Protein AF-A0A914ELN9-F1 (afdb_monomer)

Secondary structure (DSSP, 8-state):
---------------SSHHHHHHHHHHHHHHHHHHHHHHH-TT-TTGGGEEEEEEEE-SSEEEEEEEEEEEETTEEEEEEEEEEEEETTEEEEEEEE-TTS---BSSTTS-SB-SS---SSHHHHHHHHHHHHHHHHHHHTGGGS-HHHHHHHHHHHHHHHHHHTTSBPTTT-SBGGGG-----HHHHHH-TTS---GGG-

Solvent-accessible surface area (backbone atoms only — not comparable to full-atom values): 11639 Å² total; per-residue (Å²): 134,86,83,89,84,87,86,85,82,83,77,90,82,92,80,76,65,68,68,55,53,56,49,35,34,49,42,19,48,53,39,53,53,40,49,51,52,59,62,67,35,81,84,44,74,67,39,76,33,46,48,77,45,78,67,32,81,54,74,41,37,36,27,35,38,41,34,37,47,42,82,54,90,95,46,72,46,61,73,36,31,37,37,39,34,30,48,51,47,36,86,73,46,45,46,30,38,55,63,90,59,77,89,51,47,74,41,98,82,57,69,40,76,36,76,88,68,66,38,93,47,68,70,28,44,50,46,20,56,44,47,36,57,48,47,57,57,56,58,74,52,38,94,80,40,59,71,59,55,45,52,52,52,54,53,52,50,53,52,53,54,49,52,44,51,74,34,54,18,66,80,82,57,48,50,15,57,83,54,55,50,63,68,56,62,70,51,62,72,72,42,73,82,73,44,40,27,62,89,68,105

Radius of gyration: 22.8 Å; Cα contacts (8 Å, |Δi|>4): 277; chains: 1; bounding box: 45×36×100 Å

Structure (mmCIF, N/CA/C/O backbone):
data_AF-A0A914ELN9-F1
#
_entry.id   AF-A0A914ELN9-F1
#
loop_
_atom_site.group_PDB
_atom_site.id
_atom_site.type_symbol
_atom_site.label_atom_id
_atom_site.label_alt_id
_atom_site.label_comp_id
_atom_site.label_asym_id
_atom_site.label_entity_id
_atom_site.label_seq_id
_atom_site.pdbx_PDB_ins_code
_atom_site.Cartn_x
_atom_site.Cartn_y
_atom_site.Cartn_z
_atom_site.occupancy
_atom_site.B_iso_or_equiv
_atom_site.auth_seq_id
_atom_site.auth_comp_id
_atom_site.auth_asym_id
_atom_site.auth_atom_id
_atom_site.pdbx_PDB_model_num
ATOM 1 N N . MET A 1 1 ? -13.973 -3.046 79.693 1.00 36.34 1 MET A N 1
ATOM 2 C CA . MET A 1 1 ? -12.817 -3.542 78.922 1.00 36.34 1 MET A CA 1
ATOM 3 C C . MET A 1 1 ? -13.400 -4.428 77.835 1.00 36.34 1 MET A C 1
ATOM 5 O O . MET A 1 1 ? -14.038 -5.403 78.193 1.00 36.34 1 MET A O 1
ATOM 9 N N . GLU A 1 2 ? -13.655 -3.841 76.658 1.00 30.14 2 GLU A N 1
ATOM 10 C CA . GLU A 1 2 ? -12.911 -4.111 75.397 1.00 30.14 2 GLU A CA 1
ATOM 11 C C . GLU A 1 2 ? -13.354 -5.449 74.762 1.00 30.14 2 GLU A C 1
ATOM 13 O O . GLU A 1 2 ? -13.470 -6.435 75.468 1.00 30.14 2 GLU A O 1
ATOM 18 N N . ALA A 1 3 ? -13.648 -5.612 73.471 1.00 34.00 3 ALA A N 1
ATOM 19 C CA . ALA A 1 3 ? -13.639 -4.743 72.300 1.00 34.00 3 ALA A CA 1
ATOM 20 C C . ALA A 1 3 ? -14.549 -5.353 71.202 1.00 34.00 3 ALA A C 1
ATOM 22 O O . ALA A 1 3 ? -15.039 -6.475 71.311 1.00 34.00 3 ALA A O 1
ATOM 23 N N . GLN A 1 4 ? -14.767 -4.560 70.156 1.00 34.16 4 GLN A N 1
ATOM 24 C CA . GLN A 1 4 ? -15.557 -4.798 68.945 1.00 34.16 4 GLN A CA 1
ATOM 25 C C . GLN A 1 4 ? -15.023 -5.937 68.052 1.00 34.16 4 GLN A C 1
ATOM 27 O O . GLN A 1 4 ? -13.842 -6.267 68.088 1.00 34.16 4 GLN A O 1
ATOM 32 N N . GLY A 1 5 ? -15.878 -6.435 67.150 1.00 32.56 5 GLY A N 1
ATOM 33 C CA . GLY A 1 5 ? -15.478 -7.286 66.025 1.00 32.56 5 GLY A CA 1
ATOM 34 C C . GLY A 1 5 ? -16.575 -7.433 64.968 1.00 32.56 5 GLY A C 1
ATOM 35 O O . GLY A 1 5 ? -17.249 -8.455 64.907 1.00 32.56 5 GLY A O 1
ATOM 36 N N . GLN A 1 6 ? -16.769 -6.393 64.149 1.00 36.06 6 GLN A N 1
ATOM 37 C CA . GLN A 1 6 ? -17.514 -6.453 62.886 1.00 36.06 6 GLN A CA 1
ATOM 38 C C . GLN A 1 6 ? -16.791 -7.378 61.892 1.00 36.06 6 GLN A C 1
ATOM 40 O O . GLN A 1 6 ? -15.574 -7.290 61.756 1.00 36.06 6 GLN A O 1
ATOM 45 N N . SER A 1 7 ? -17.533 -8.183 61.126 1.00 37.75 7 SER A N 1
ATOM 46 C CA . SER A 1 7 ? -17.055 -8.718 59.845 1.00 37.75 7 SER A CA 1
ATOM 47 C C . SER A 1 7 ? -17.941 -8.205 58.712 1.00 37.75 7 SER A C 1
ATOM 49 O O . SER A 1 7 ? -19.060 -8.653 58.478 1.00 37.75 7 SER A O 1
ATOM 51 N N . SER A 1 8 ? -17.410 -7.194 58.034 1.00 35.31 8 SER A N 1
ATOM 52 C CA . SER A 1 8 ? -17.731 -6.803 56.669 1.00 35.31 8 SER A CA 1
ATOM 53 C C . SER A 1 8 ? -16.810 -7.564 55.708 1.00 35.31 8 SER A C 1
ATOM 55 O O . SER A 1 8 ? -15.661 -7.845 56.044 1.00 35.31 8 SER A O 1
ATOM 57 N N . SER A 1 9 ? -17.294 -7.897 54.510 1.00 37.66 9 SER A N 1
ATOM 58 C CA . SER A 1 9 ? -16.541 -7.841 53.237 1.00 37.66 9 SER A CA 1
ATOM 59 C C . SER A 1 9 ? -17.406 -8.431 52.115 1.00 37.66 9 SER A C 1
ATOM 61 O O . SER A 1 9 ? -17.714 -9.615 52.085 1.00 37.66 9 SER A O 1
ATOM 63 N N . THR A 1 10 ? -18.042 -7.558 51.326 1.00 36.28 10 THR A N 1
ATOM 64 C CA . THR A 1 10 ? -17.619 -7.183 49.955 1.00 36.28 10 THR A CA 1
ATOM 65 C C . THR A 1 10 ? -17.768 -8.348 48.977 1.00 36.28 10 THR A C 1
ATOM 67 O O . THR A 1 10 ? -17.037 -9.324 49.026 1.00 36.28 10 THR A O 1
ATOM 70 N N . GLY A 1 11 ? -18.737 -8.321 48.070 1.00 33.94 11 GLY A N 1
ATOM 71 C CA . GLY A 1 11 ? -18.862 -7.261 47.074 1.00 33.94 11 GLY A CA 1
ATOM 72 C C . GLY A 1 11 ? -18.271 -7.803 45.778 1.00 33.94 11 GLY A C 1
ATOM 73 O O . GLY A 1 11 ? -17.066 -7.740 45.557 1.00 33.94 11 GLY A O 1
ATOM 74 N N . LYS A 1 12 ? -19.133 -8.402 44.951 1.00 40.69 12 LYS A N 1
ATOM 75 C CA . LYS A 1 12 ? -18.808 -8.777 43.573 1.00 40.69 12 LYS A CA 1
ATOM 76 C C . LYS A 1 12 ? -18.322 -7.508 42.864 1.00 40.69 12 LYS A C 1
ATOM 78 O O . LYS A 1 12 ? -19.072 -6.542 42.797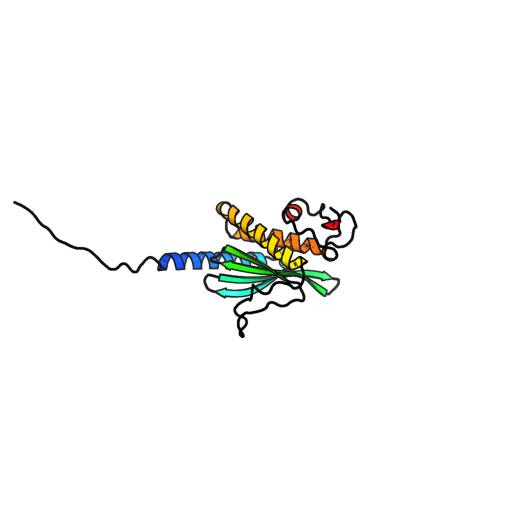 1.00 40.69 12 LYS A O 1
ATOM 83 N N . ASN A 1 13 ? -17.091 -7.510 42.357 1.00 37.47 13 ASN A N 1
ATOM 84 C CA . ASN A 1 13 ? -16.561 -6.465 41.480 1.00 37.47 13 ASN A CA 1
ATOM 85 C C . ASN A 1 13 ? -16.787 -6.873 40.015 1.00 37.47 13 ASN A C 1
ATOM 87 O O . ASN A 1 13 ? -16.055 -7.739 39.535 1.00 37.47 13 ASN A O 1
ATOM 91 N N . PRO A 1 14 ? -17.722 -6.254 39.271 1.00 48.19 14 PRO A N 1
ATOM 92 C CA . PRO A 1 14 ? -17.782 -6.385 37.821 1.00 48.19 14 PRO A CA 1
ATOM 93 C C . PRO A 1 14 ? -17.406 -5.064 37.129 1.00 48.19 14 PRO A C 1
ATOM 95 O O . PRO A 1 14 ? -18.172 -4.572 36.318 1.00 48.19 14 PRO A O 1
ATOM 98 N N . LEU A 1 15 ? -16.270 -4.433 37.442 1.00 48.62 15 LEU A N 1
ATOM 99 C CA . LEU A 1 15 ? -15.913 -3.132 36.844 1.00 48.62 15 LEU A CA 1
ATOM 100 C C . LEU A 1 15 ? -14.391 -2.976 36.668 1.00 48.62 15 LEU A C 1
ATOM 102 O O . LEU A 1 15 ? -13.741 -2.241 37.402 1.00 48.62 15 LEU A O 1
ATOM 106 N N . LYS A 1 16 ? -13.805 -3.681 35.691 1.00 45.66 16 LYS A N 1
ATOM 107 C CA . LYS A 1 16 ? -12.463 -3.353 35.150 1.00 45.66 16 LYS A CA 1
ATOM 108 C C . LYS A 1 16 ? -12.353 -3.397 33.619 1.00 45.66 16 LYS A C 1
ATOM 110 O O . LYS A 1 16 ? -11.351 -2.942 33.084 1.00 45.66 16 LYS A O 1
ATOM 115 N N . ASN A 1 17 ? -13.384 -3.859 32.907 1.00 47.56 17 ASN A N 1
ATOM 116 C CA . ASN A 1 17 ? -13.332 -3.978 31.443 1.00 47.56 17 ASN A CA 1
ATOM 117 C C . ASN A 1 17 ? -13.807 -2.720 30.700 1.00 47.56 17 ASN A C 1
ATOM 119 O O . ASN A 1 17 ? -13.415 -2.513 29.561 1.00 47.56 17 ASN A O 1
ATOM 123 N N . SER A 1 18 ? -14.607 -1.855 31.331 1.00 54.38 18 SER A N 1
ATOM 124 C CA . SER A 1 18 ? -15.183 -0.682 30.653 1.00 54.38 18 SER A CA 1
ATOM 125 C C . SER A 1 18 ? -14.137 0.382 30.296 1.00 54.38 18 SER A C 1
ATOM 127 O O . SER A 1 18 ? -14.218 0.953 29.215 1.00 54.38 18 SER A O 1
ATOM 129 N N . SER A 1 19 ? -13.141 0.626 31.153 1.00 58.72 19 SER A N 1
ATOM 130 C CA . SER A 1 19 ? -12.151 1.692 30.938 1.00 58.72 19 SER A CA 1
ATOM 131 C C . SER A 1 19 ? -11.109 1.358 29.867 1.00 58.72 19 SER A C 1
ATOM 133 O O . SER A 1 19 ? -10.582 2.258 29.218 1.00 58.72 19 SER A O 1
ATOM 135 N N . LEU A 1 20 ? -10.799 0.070 29.681 1.00 60.09 20 LEU A N 1
ATOM 136 C CA . LEU A 1 20 ? -9.863 -0.392 28.652 1.00 60.09 20 LEU A CA 1
ATOM 137 C C . LEU A 1 20 ? -10.482 -0.272 27.256 1.00 60.09 20 LEU A C 1
ATOM 139 O O . LEU A 1 20 ? -9.844 0.282 26.366 1.00 60.09 20 LEU A O 1
ATOM 143 N N . VAL A 1 21 ? -11.744 -0.687 27.105 1.00 59.44 21 VAL A N 1
ATOM 144 C CA . VAL A 1 21 ? -12.492 -0.588 25.840 1.00 59.44 21 VAL A CA 1
ATOM 145 C C . VAL A 1 21 ? -12.604 0.869 25.390 1.00 59.44 21 VAL A C 1
ATOM 147 O O . VAL A 1 21 ? -12.261 1.188 24.257 1.00 59.44 21 VAL A O 1
ATOM 150 N N . THR A 1 22 ? -12.949 1.784 26.302 1.00 64.75 22 THR A N 1
ATOM 151 C CA . THR A 1 22 ? -13.025 3.216 25.972 1.00 64.75 22 THR A CA 1
ATOM 152 C C . THR A 1 22 ? -11.678 3.815 25.568 1.00 64.75 22 THR A C 1
ATOM 154 O O . THR A 1 22 ? -11.639 4.767 24.796 1.00 64.75 22 THR A O 1
ATOM 157 N N . ASN A 1 23 ? -10.562 3.296 26.090 1.00 72.44 23 ASN A N 1
ATOM 158 C CA . ASN A 1 23 ? -9.237 3.813 25.750 1.00 72.44 23 ASN A CA 1
ATOM 159 C C . ASN A 1 23 ? -8.786 3.334 24.360 1.00 72.44 23 ASN A C 1
ATOM 161 O O . ASN A 1 23 ? -8.261 4.124 23.581 1.00 72.44 23 ASN A O 1
ATOM 165 N N . GLU A 1 24 ? -9.038 2.065 24.022 1.00 71.00 24 GLU A N 1
ATOM 166 C CA . GLU A 1 24 ? -8.735 1.517 22.692 1.00 71.00 24 GLU A CA 1
ATOM 167 C C . GLU A 1 24 ? -9.578 2.169 21.589 1.00 71.00 24 GLU A C 1
ATOM 169 O O . GLU A 1 24 ? -9.039 2.532 20.543 1.00 71.00 24 GLU A O 1
ATOM 174 N N . GLU A 1 25 ? -10.872 2.390 21.837 1.00 74.50 25 GLU A N 1
ATOM 175 C CA . GLU A 1 25 ? -11.764 3.099 20.908 1.00 74.50 25 GLU A CA 1
ATOM 176 C C . GLU A 1 25 ? -11.305 4.548 20.670 1.00 74.50 25 GLU A C 1
ATOM 178 O O . GLU A 1 25 ? -11.322 5.038 19.538 1.00 74.50 25 GLU A O 1
ATOM 183 N N . ASN A 1 26 ? -10.830 5.233 21.716 1.00 81.06 26 ASN A N 1
ATOM 184 C CA . ASN A 1 26 ? -10.297 6.590 21.588 1.00 81.06 26 ASN A CA 1
ATOM 185 C C . ASN A 1 26 ? -9.011 6.628 20.749 1.00 81.06 26 ASN A C 1
ATOM 187 O O . ASN A 1 26 ? -8.900 7.462 19.850 1.00 81.06 26 ASN A O 1
ATOM 191 N N . LEU A 1 27 ? -8.071 5.704 20.981 1.00 83.62 27 LEU A N 1
ATOM 192 C CA . LEU A 1 27 ? -6.833 5.604 20.196 1.00 83.62 27 LEU A CA 1
ATOM 193 C C . LEU A 1 27 ? -7.109 5.272 18.727 1.00 83.62 27 LEU A C 1
ATOM 195 O O . LEU A 1 27 ? -6.492 5.847 17.827 1.00 83.62 27 LEU A O 1
ATOM 199 N N . HIS A 1 28 ? -8.053 4.365 18.471 1.00 88.38 28 HIS A N 1
ATOM 200 C CA . HIS A 1 28 ? -8.455 4.024 17.112 1.00 88.38 28 HIS A CA 1
ATOM 201 C C . HIS A 1 28 ? -9.040 5.234 16.381 1.00 88.38 28 HIS A C 1
ATOM 203 O O . HIS A 1 28 ? -8.624 5.554 15.268 1.00 88.38 28 HIS A O 1
ATOM 209 N N . ARG A 1 29 ? -9.930 5.975 17.041 1.00 88.00 29 ARG A N 1
ATOM 210 C CA . ARG A 1 29 ? -10.523 7.186 16.476 1.00 88.00 29 ARG A CA 1
ATOM 211 C C . ARG A 1 29 ? -9.486 8.276 16.193 1.00 88.00 29 ARG A C 1
ATOM 213 O O . ARG A 1 29 ? -9.553 8.930 15.154 1.00 88.00 29 ARG A O 1
ATOM 220 N N . GLU A 1 30 ? -8.519 8.480 17.086 1.00 87.94 30 GLU A N 1
ATOM 221 C CA . GLU A 1 30 ? -7.408 9.413 16.851 1.00 87.94 30 GLU A CA 1
ATOM 222 C C . GLU A 1 30 ? -6.579 9.015 15.624 1.00 87.94 30 GLU A C 1
ATOM 224 O O . GLU A 1 30 ? -6.194 9.874 14.824 1.00 87.94 30 GLU A O 1
ATOM 229 N N . PHE A 1 31 ? -6.343 7.715 15.443 1.00 89.56 31 PHE A N 1
ATOM 230 C CA . PHE A 1 31 ? -5.650 7.184 14.276 1.00 89.56 31 PHE A CA 1
ATOM 231 C C . PHE A 1 31 ? -6.420 7.463 12.977 1.00 89.56 31 PHE A C 1
ATOM 233 O O . PHE A 1 31 ? -5.835 7.947 12.005 1.00 89.56 31 PHE A O 1
ATOM 240 N N . GLU A 1 32 ? -7.732 7.217 12.953 1.00 90.19 32 GLU A N 1
ATOM 241 C CA . GLU A 1 32 ? -8.578 7.491 11.786 1.00 90.19 32 GLU A CA 1
ATOM 242 C C . GLU A 1 32 ? -8.602 8.978 11.419 1.00 90.19 32 GLU A C 1
ATOM 244 O O . GLU A 1 32 ? -8.461 9.333 10.246 1.00 90.19 32 GLU A O 1
ATOM 249 N N . LEU A 1 33 ? -8.715 9.863 12.415 1.00 89.50 33 LEU A N 1
ATOM 250 C CA . LEU A 1 33 ? -8.653 11.310 12.200 1.00 89.50 33 LEU A CA 1
ATOM 251 C C . LEU A 1 33 ? -7.294 11.733 11.630 1.00 89.50 33 LEU A C 1
ATOM 253 O O . LEU A 1 33 ? -7.235 12.529 10.690 1.00 89.50 33 LEU A O 1
ATOM 257 N N . ALA A 1 34 ? -6.199 11.168 12.144 1.00 89.06 34 ALA A N 1
ATOM 258 C CA . ALA A 1 34 ? -4.861 11.435 11.628 1.00 89.06 34 ALA A CA 1
ATOM 259 C C . ALA A 1 34 ? -4.692 10.953 10.176 1.0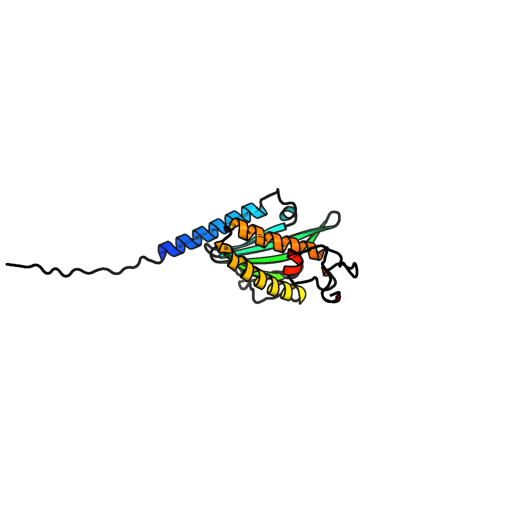0 89.06 34 ALA A C 1
ATOM 261 O O . ALA A 1 34 ? -4.100 11.670 9.365 1.00 89.06 34 ALA A O 1
ATOM 262 N N . LEU A 1 35 ? -5.237 9.784 9.816 1.00 89.38 35 LEU A N 1
ATOM 263 C CA . LEU A 1 35 ? -5.258 9.306 8.429 1.00 89.38 35 LEU A CA 1
ATOM 264 C C . LEU A 1 35 ? -6.011 10.270 7.514 1.00 89.38 35 LEU A C 1
ATOM 266 O O . LEU A 1 35 ? -5.482 10.673 6.477 1.00 89.38 35 LEU A O 1
ATOM 270 N N . GLN A 1 36 ? -7.231 10.651 7.896 1.00 88.81 36 GLN A N 1
ATOM 271 C CA . GLN A 1 36 ? -8.059 11.559 7.105 1.00 88.81 36 GLN A CA 1
ATOM 272 C C . GLN A 1 36 ? -7.370 12.910 6.902 1.00 88.81 36 GLN A C 1
ATOM 274 O O . GLN A 1 36 ? -7.402 13.454 5.800 1.00 88.81 36 GLN A O 1
ATOM 279 N N . GLU A 1 37 ? -6.679 13.430 7.918 1.00 88.44 37 GLU A N 1
ATOM 280 C CA . GLU A 1 37 ? -5.899 14.660 7.789 1.00 88.44 37 GLU A CA 1
ATOM 281 C C . GLU A 1 37 ? -4.724 14.497 6.809 1.00 88.44 37 GLU A C 1
ATOM 283 O O . GLU A 1 37 ? -4.489 15.363 5.961 1.00 88.44 37 GLU A O 1
ATOM 288 N N . ILE A 1 38 ? -3.991 13.381 6.887 1.00 86.31 38 ILE A N 1
ATOM 289 C CA . ILE A 1 38 ? -2.839 13.104 6.017 1.00 86.31 38 ILE A CA 1
ATOM 290 C C . ILE A 1 38 ? -3.274 12.981 4.552 1.00 86.31 38 ILE A C 1
ATOM 292 O O . ILE A 1 38 ? -2.659 13.610 3.686 1.00 86.31 38 ILE A O 1
ATOM 296 N N . PHE A 1 39 ? -4.334 12.219 4.271 1.00 85.69 39 PHE A N 1
ATOM 297 C CA . PHE A 1 39 ? -4.837 12.016 2.908 1.00 85.69 39 PHE A CA 1
ATOM 298 C C . PHE A 1 39 ? -5.676 13.191 2.389 1.00 85.69 39 PHE A C 1
ATOM 300 O O . PHE A 1 39 ? -5.692 13.438 1.184 1.00 85.69 39 PHE A O 1
ATOM 307 N N . GLY A 1 40 ? -6.315 13.960 3.273 1.00 82.94 40 GLY A N 1
ATOM 308 C CA . GLY A 1 40 ? -7.029 15.193 2.931 1.00 82.94 40 GLY A CA 1
ATOM 309 C C . GLY A 1 40 ? -6.106 16.391 2.678 1.00 82.94 40 GLY A C 1
ATOM 310 O O . GLY A 1 40 ? -6.521 17.395 2.094 1.00 82.94 40 GLY A O 1
ATOM 311 N N . SER A 1 41 ? -4.835 16.309 3.082 1.00 79.06 41 SER A N 1
ATOM 312 C CA . SER A 1 41 ? -3.874 17.397 2.918 1.00 79.06 41 SER A CA 1
ATOM 313 C C . SER A 1 41 ? -3.463 17.598 1.456 1.00 79.06 41 SER A C 1
ATOM 315 O O . SER A 1 41 ? -2.692 16.837 0.870 1.00 79.06 41 SER A O 1
ATOM 317 N N . THR A 1 42 ? -3.879 18.723 0.875 1.00 69.88 42 THR A N 1
ATOM 318 C CA . THR A 1 42 ? -3.495 19.141 -0.488 1.00 69.88 42 THR A CA 1
ATOM 319 C C . THR A 1 42 ? -2.052 19.642 -0.598 1.00 69.88 42 THR A C 1
ATOM 321 O O . THR A 1 42 ? -1.571 19.893 -1.714 1.00 69.88 42 THR A O 1
ATOM 324 N N . ARG A 1 43 ? -1.356 19.794 0.540 1.00 73.62 43 ARG A N 1
ATOM 325 C CA . ARG A 1 43 ? 0.023 20.300 0.622 1.00 73.62 43 ARG A CA 1
ATOM 326 C C . ARG A 1 43 ? 1.046 19.289 0.113 1.00 73.62 43 ARG A C 1
ATOM 328 O O . ARG A 1 43 ? 2.086 19.696 -0.393 1.00 73.62 43 ARG A O 1
ATOM 335 N N . ASN A 1 44 ? 0.758 17.990 0.217 1.00 71.06 44 ASN A N 1
ATOM 336 C CA . ASN A 1 44 ? 1.660 16.951 -0.263 1.00 71.06 44 ASN A CA 1
ATOM 337 C C . ASN A 1 44 ? 1.286 16.547 -1.708 1.00 71.06 44 ASN A C 1
ATOM 339 O O . ASN A 1 44 ? 0.239 15.932 -1.924 1.00 71.06 44 ASN A O 1
ATOM 343 N N . PRO A 1 45 ? 2.123 16.853 -2.721 1.00 70.19 45 PRO A N 1
ATOM 344 C CA . PRO A 1 45 ? 1.819 16.536 -4.117 1.00 70.19 45 PRO A CA 1
ATOM 345 C C . PRO A 1 45 ? 1.721 15.028 -4.383 1.00 70.19 45 PRO A C 1
ATOM 347 O O . PRO A 1 45 ? 1.061 14.627 -5.340 1.00 70.19 45 PRO A O 1
ATOM 350 N N . TYR A 1 46 ? 2.333 14.191 -3.538 1.00 69.06 46 TYR A N 1
ATOM 351 C CA . TYR A 1 46 ? 2.210 12.738 -3.629 1.00 69.06 46 TYR A CA 1
ATOM 352 C C . TYR A 1 46 ? 0.833 12.246 -3.171 1.00 69.06 46 TYR A C 1
ATOM 354 O O . TYR A 1 46 ? 0.300 11.319 -3.776 1.00 69.06 46 TYR A O 1
ATOM 362 N N . MET A 1 47 ? 0.209 12.910 -2.189 1.00 77.25 47 MET A N 1
ATOM 363 C CA . MET A 1 47 ? -1.154 12.573 -1.748 1.00 77.25 47 MET A CA 1
ATOM 364 C C . MET A 1 47 ? -2.194 12.883 -2.824 1.00 77.25 47 MET A C 1
ATOM 366 O O . MET A 1 47 ? -3.166 12.156 -2.964 1.00 77.25 47 MET A O 1
ATOM 370 N N . ARG A 1 48 ? -1.942 13.875 -3.691 1.00 75.31 48 ARG A N 1
ATOM 371 C CA . ARG A 1 48 ? -2.807 14.153 -4.859 1.00 75.31 48 ARG A CA 1
ATOM 372 C C . ARG A 1 48 ? -2.846 13.012 -5.876 1.00 75.31 48 ARG A C 1
ATOM 374 O O . ARG A 1 48 ? -3.727 12.976 -6.727 1.00 75.31 48 ARG A O 1
ATOM 381 N N . ARG A 1 49 ? -1.855 12.122 -5.833 1.00 82.31 49 ARG A N 1
ATOM 382 C CA . ARG A 1 49 ? -1.754 10.932 -6.685 1.00 82.31 49 ARG A CA 1
ATOM 383 C C . ARG A 1 49 ? -2.160 9.665 -5.938 1.00 82.31 49 ARG A C 1
ATOM 385 O O . ARG A 1 49 ? -1.911 8.570 -6.423 1.00 82.31 49 ARG A O 1
ATOM 392 N N . CYS A 1 50 ? -2.752 9.805 -4.762 1.00 86.88 50 CYS A N 1
ATOM 393 C CA . CYS A 1 50 ? -3.195 8.709 -3.931 1.00 86.88 50 CYS A CA 1
ATOM 394 C C . CYS A 1 50 ? -4.723 8.697 -3.919 1.00 86.88 50 CYS A C 1
ATOM 396 O O . CYS A 1 50 ? -5.346 9.710 -3.614 1.00 86.88 50 CYS A O 1
ATOM 398 N N . GLN A 1 51 ? -5.331 7.562 -4.246 1.00 89.88 51 GLN A N 1
ATOM 399 C CA . GLN A 1 51 ? -6.725 7.311 -3.901 1.00 89.88 51 GLN A CA 1
ATOM 400 C C . GLN A 1 51 ? -6.736 6.550 -2.584 1.00 89.88 51 GLN A C 1
ATOM 402 O O . GLN A 1 51 ? -6.026 5.555 -2.436 1.00 89.88 51 GLN A O 1
ATOM 407 N N . PHE A 1 52 ? -7.520 7.050 -1.641 1.00 91.38 52 PHE A N 1
ATOM 408 C CA . PHE A 1 52 ? -7.693 6.483 -0.316 1.00 91.38 52 PHE A CA 1
ATOM 409 C C . PHE A 1 52 ? -9.171 6.162 -0.124 1.00 91.38 52 PHE A C 1
ATOM 411 O O . PHE A 1 52 ? -10.026 6.999 -0.426 1.00 91.38 52 PHE A O 1
ATOM 418 N N . ARG A 1 53 ? -9.471 4.967 0.381 1.00 91.69 53 ARG A N 1
ATOM 419 C CA . ARG A 1 53 ? -10.812 4.623 0.856 1.00 91.69 53 ARG A CA 1
ATOM 420 C C . ARG A 1 53 ? -10.728 3.663 2.025 1.00 91.69 53 ARG A C 1
ATOM 422 O O . ARG A 1 53 ? -9.892 2.765 2.028 1.00 91.69 53 ARG A O 1
ATOM 429 N N . PHE A 1 54 ? -11.644 3.806 2.968 1.00 92.56 54 PHE A N 1
ATOM 430 C CA . PHE A 1 54 ? -11.908 2.734 3.912 1.00 92.56 54 PHE A CA 1
ATOM 431 C C . PHE A 1 54 ? -12.645 1.599 3.201 1.00 92.56 54 PHE A C 1
ATOM 433 O O . PHE A 1 54 ? -13.555 1.840 2.408 1.00 92.56 54 PHE A O 1
ATOM 440 N N . VAL A 1 55 ? -12.206 0.378 3.472 1.00 91.75 55 VAL A N 1
ATOM 441 C CA . VAL A 1 55 ? -12.833 -0.868 3.024 1.00 91.75 55 VAL A CA 1
ATOM 442 C C . VAL A 1 55 ? -13.657 -1.448 4.170 1.00 91.75 55 VAL A C 1
ATOM 444 O O . VAL A 1 55 ? -14.798 -1.833 3.958 1.00 91.75 55 VAL A O 1
ATOM 447 N N . GLU A 1 56 ? -13.120 -1.398 5.391 1.00 90.31 56 GLU A N 1
ATOM 448 C CA . GLU A 1 56 ? -13.795 -1.849 6.609 1.00 90.31 56 GLU A CA 1
ATOM 449 C C . GLU A 1 56 ? -13.581 -0.847 7.729 1.00 90.31 56 GLU A C 1
ATOM 451 O O . GLU A 1 56 ? -12.499 -0.269 7.848 1.00 90.31 56 GLU A O 1
ATOM 456 N N . GLN A 1 57 ? -14.600 -0.666 8.563 1.00 90.00 57 GLN A N 1
ATOM 457 C CA . GLN A 1 57 ? -14.544 0.175 9.752 1.00 90.00 57 GLN A CA 1
ATOM 458 C C . GLN A 1 57 ? -15.367 -0.468 10.865 1.00 90.00 57 GLN A C 1
ATOM 460 O O . GLN A 1 57 ? -16.522 -0.848 10.677 1.00 90.00 57 GLN A O 1
ATOM 465 N N . SER A 1 58 ? -14.764 -0.556 12.039 1.00 87.38 58 SER A N 1
ATOM 466 C CA . SER A 1 58 ? -15.381 -0.948 13.298 1.00 87.38 58 SER A CA 1
ATOM 467 C C . SER A 1 58 ? -14.790 -0.075 14.414 1.00 87.38 58 SER A C 1
ATOM 469 O O . SER A 1 58 ? -13.777 0.579 14.186 1.00 87.38 58 SER A O 1
ATOM 471 N N . PRO A 1 59 ? -15.360 -0.056 15.631 1.00 87.06 59 PRO A N 1
ATOM 472 C CA . PRO A 1 59 ? -14.901 0.842 16.699 1.00 87.06 59 PRO A CA 1
ATOM 473 C C . PRO A 1 59 ? -13.420 0.704 17.085 1.00 87.06 59 PRO A C 1
ATOM 475 O O . PRO A 1 59 ? -12.846 1.622 17.666 1.00 87.06 59 PRO A O 1
ATOM 478 N N . SER A 1 60 ? -12.805 -0.439 16.779 1.00 86.62 60 SER A N 1
ATOM 479 C CA . SER A 1 60 ? -11.430 -0.766 17.159 1.00 86.62 60 SER A CA 1
ATOM 480 C C . SER A 1 60 ? -10.563 -1.278 16.008 1.00 86.62 60 SER A C 1
ATOM 482 O O . SER A 1 60 ? -9.356 -1.438 16.181 1.00 86.62 60 SER A O 1
ATOM 484 N N . ASN A 1 61 ? -11.135 -1.535 14.831 1.00 90.38 61 ASN A N 1
ATOM 485 C CA . ASN A 1 61 ? -10.399 -2.051 13.679 1.00 90.38 61 ASN A CA 1
ATOM 486 C C . ASN A 1 61 ? -10.880 -1.381 12.403 1.00 90.38 61 ASN A C 1
ATOM 488 O O . ASN A 1 61 ? -12.086 -1.243 12.196 1.00 90.38 61 ASN A O 1
ATOM 492 N N . CYS A 1 62 ? -9.954 -1.069 11.508 1.00 92.50 62 CYS A N 1
ATOM 493 C CA . CYS A 1 62 ? -10.308 -0.617 10.175 1.00 92.50 62 CYS A CA 1
ATOM 494 C C . CYS A 1 62 ? -9.342 -1.174 9.134 1.00 92.50 62 CYS A C 1
ATOM 496 O O . CYS A 1 62 ? -8.168 -1.430 9.408 1.00 92.50 62 CYS A O 1
ATOM 498 N N . ALA A 1 63 ? -9.855 -1.355 7.925 1.00 94.06 63 ALA A N 1
ATOM 499 C CA . ALA A 1 63 ? -9.068 -1.671 6.752 1.00 94.06 63 ALA A CA 1
ATOM 500 C C . ALA A 1 63 ? -9.207 -0.520 5.765 1.00 94.06 63 ALA A C 1
ATOM 502 O O . ALA A 1 63 ? -10.321 -0.075 5.474 1.00 94.06 63 ALA A O 1
ATOM 503 N N . PHE A 1 64 ? -8.098 -0.030 5.222 1.00 93.94 64 PHE A N 1
ATOM 504 C CA . PHE A 1 64 ? -8.148 1.011 4.202 1.00 93.94 64 PHE A CA 1
ATOM 505 C C . PHE A 1 64 ? -7.240 0.695 3.028 1.00 93.94 64 PHE A C 1
ATOM 507 O O . PHE A 1 64 ? -6.110 0.227 3.169 1.00 93.94 64 PHE A O 1
ATOM 514 N N . GLU A 1 65 ? -7.759 0.972 1.842 1.00 94.69 65 GLU A N 1
ATOM 515 C CA . GLU A 1 65 ? -7.065 0.799 0.584 1.00 94.69 65 GLU A CA 1
ATOM 516 C C . GLU A 1 65 ? -6.345 2.089 0.205 1.00 94.69 65 GLU A C 1
ATOM 518 O O . GLU A 1 65 ? -6.898 3.192 0.278 1.00 94.69 65 GLU A O 1
ATOM 523 N N . ILE A 1 66 ? -5.123 1.913 -0.288 1.00 93.88 66 ILE A N 1
ATOM 524 C CA . ILE A 1 66 ? -4.380 2.929 -1.011 1.00 93.88 66 ILE A CA 1
ATOM 525 C C . ILE A 1 66 ? -4.134 2.459 -2.444 1.00 93.88 66 ILE A C 1
ATOM 527 O O . ILE A 1 66 ? -3.530 1.407 -2.677 1.00 93.88 66 ILE A O 1
ATOM 531 N N . LYS A 1 67 ? -4.508 3.298 -3.415 1.00 92.94 67 LYS A N 1
ATOM 532 C CA . LYS A 1 67 ? -4.052 3.193 -4.806 1.00 92.94 67 LYS A CA 1
ATOM 533 C C . LYS A 1 67 ? -3.158 4.374 -5.151 1.00 92.94 67 LYS A C 1
ATOM 535 O O . LYS A 1 67 ? -3.589 5.525 -5.140 1.00 92.94 67 LYS A O 1
ATOM 540 N N . PHE A 1 68 ? -1.920 4.087 -5.528 1.00 89.50 68 PHE A N 1
ATOM 541 C CA . PHE A 1 68 ? -1.009 5.079 -6.079 1.00 89.50 68 PHE A CA 1
ATOM 542 C C . PHE A 1 68 ? -1.205 5.182 -7.587 1.00 89.50 68 PHE A C 1
ATOM 544 O O . PHE A 1 68 ? -0.979 4.228 -8.333 1.00 89.50 68 PHE A O 1
ATOM 551 N N . MET A 1 69 ? -1.623 6.359 -8.030 1.00 87.94 69 MET A N 1
ATOM 552 C CA . MET A 1 69 ? -1.941 6.678 -9.412 1.00 87.94 69 MET A CA 1
ATOM 553 C C . MET A 1 69 ? -0.740 7.320 -10.100 1.00 87.94 69 MET A C 1
ATOM 555 O O . MET A 1 69 ? -0.092 8.224 -9.569 1.00 87.94 69 MET A O 1
ATOM 559 N N . HIS A 1 70 ? -0.455 6.883 -11.320 1.00 83.06 70 HIS A N 1
ATOM 560 C CA . HIS A 1 70 ? 0.572 7.468 -12.164 1.00 83.06 70 HIS A CA 1
ATOM 561 C C . HIS A 1 70 ? -0.069 8.136 -13.389 1.00 83.06 70 HIS A C 1
ATOM 563 O O . HIS A 1 70 ? -0.884 7.506 -14.071 1.00 83.06 70 HIS A O 1
ATOM 569 N N . PRO A 1 71 ? 0.263 9.406 -13.680 1.00 80.12 71 PRO A N 1
ATOM 570 C CA . PRO A 1 71 ? -0.274 10.102 -14.842 1.00 80.12 71 PRO A CA 1
ATOM 571 C C . PRO A 1 71 ? 0.390 9.613 -16.136 1.00 80.12 71 PRO A C 1
ATOM 573 O O . PRO A 1 71 ? 1.613 9.531 -16.216 1.00 80.12 71 PRO A O 1
ATOM 576 N N . VAL A 1 72 ? -0.408 9.342 -17.169 1.00 79.62 72 VAL A N 1
ATOM 577 C CA . VAL A 1 72 ? 0.058 9.036 -18.533 1.00 79.62 72 VAL A CA 1
ATOM 578 C C . VAL A 1 72 ? -0.735 9.880 -19.514 1.00 79.62 72 VAL A C 1
ATOM 580 O O . VAL A 1 72 ? -1.884 9.579 -19.844 1.00 79.62 72 VAL A O 1
ATOM 583 N N . GLY A 1 73 ? -0.122 10.973 -19.969 1.00 81.12 73 GLY A N 1
ATOM 584 C CA . GLY A 1 73 ? -0.791 11.954 -20.819 1.00 81.12 73 GLY A CA 1
ATOM 585 C C . GLY A 1 73 ? -2.024 12.538 -20.124 1.00 81.12 73 GLY A C 1
ATOM 586 O O . GLY A 1 73 ? -1.901 13.183 -19.086 1.00 81.12 73 GLY A O 1
ATOM 587 N N . ARG A 1 74 ? -3.211 12.302 -20.701 1.00 80.12 74 ARG A N 1
ATOM 588 C CA . ARG A 1 74 ? -4.512 12.726 -20.144 1.00 80.12 74 ARG A CA 1
ATOM 589 C C . ARG A 1 74 ? -5.184 11.674 -19.252 1.00 80.12 74 ARG A C 1
ATOM 591 O O . ARG A 1 74 ? -6.247 11.951 -18.710 1.00 80.12 74 ARG A O 1
ATOM 598 N N . SER A 1 75 ? -4.598 10.485 -19.120 1.00 81.12 75 SER A N 1
ATOM 599 C CA . SER A 1 75 ? -5.142 9.379 -18.326 1.00 81.12 75 SER A CA 1
ATOM 600 C C . SER A 1 75 ? -4.321 9.142 -17.055 1.00 81.12 75 SER A C 1
ATOM 602 O O . SER A 1 75 ? -3.221 9.675 -16.887 1.00 81.12 75 SER A O 1
ATOM 604 N N . GLN A 1 76 ? -4.857 8.330 -16.150 1.00 82.19 76 GLN A N 1
ATOM 605 C CA . GLN A 1 76 ? -4.163 7.840 -14.965 1.00 82.19 76 GLN A CA 1
ATOM 606 C C . GLN A 1 76 ? -4.284 6.320 -14.906 1.00 82.19 76 GLN A C 1
ATOM 608 O O . GLN A 1 76 ? -5.345 5.769 -15.189 1.00 82.19 76 GLN A O 1
ATOM 613 N N . PHE A 1 77 ? -3.213 5.641 -14.503 1.00 85.56 77 PHE A N 1
ATOM 614 C CA . PHE A 1 77 ? -3.248 4.210 -14.205 1.00 85.56 77 PHE A CA 1
ATOM 615 C C . PHE A 1 77 ? -2.798 3.959 -12.767 1.00 85.56 77 PHE A C 1
ATOM 617 O O . PHE A 1 77 ? -1.994 4.712 -12.219 1.00 85.56 77 PHE A O 1
ATOM 624 N N . CYS A 1 78 ? -3.312 2.900 -12.146 1.00 88.75 78 CYS A N 1
ATOM 625 C CA . CYS A 1 78 ? -2.871 2.491 -10.817 1.00 88.75 78 CYS A CA 1
ATOM 626 C C . CYS A 1 78 ? -1.515 1.780 -10.934 1.00 88.75 78 CYS A C 1
ATOM 628 O O . CYS A 1 78 ? -1.410 0.728 -11.560 1.00 88.75 78 CYS A O 1
ATOM 630 N N . ALA A 1 79 ? -0.469 2.382 -10.371 1.00 85.00 79 ALA A N 1
ATOM 631 C CA . ALA A 1 79 ? 0.883 1.832 -10.375 1.00 85.00 79 ALA A CA 1
ATOM 632 C C . ALA A 1 79 ? 1.094 0.818 -9.249 1.00 85.00 79 ALA A C 1
ATOM 634 O O . ALA A 1 79 ? 1.811 -0.162 -9.427 1.00 85.00 79 ALA A O 1
ATOM 635 N N . LEU A 1 80 ? 0.479 1.064 -8.093 1.00 89.00 80 LEU A N 1
ATOM 636 C CA . LEU A 1 80 ? 0.609 0.222 -6.916 1.00 89.00 80 LEU A CA 1
ATOM 637 C C . LEU A 1 80 ? -0.674 0.295 -6.098 1.00 89.00 80 LEU A C 1
ATOM 639 O O . LEU A 1 80 ? -1.233 1.377 -5.910 1.00 89.00 80 LEU A O 1
ATOM 643 N N . LYS A 1 81 ? -1.117 -0.858 -5.611 1.00 92.69 81 LYS A N 1
ATOM 644 C CA . LYS A 1 81 ? -2.317 -1.002 -4.800 1.00 92.69 81 LYS A CA 1
ATOM 645 C C . LYS A 1 81 ? -1.996 -1.827 -3.566 1.00 92.69 81 LYS A C 1
ATOM 647 O O . LYS A 1 81 ? -1.310 -2.844 -3.667 1.00 92.69 81 LYS A O 1
ATOM 652 N N . MET A 1 82 ? -2.483 -1.369 -2.424 1.00 94.94 82 MET A N 1
ATOM 653 C CA . MET A 1 82 ? -2.324 -2.063 -1.155 1.00 94.94 82 MET A CA 1
ATOM 654 C C . MET A 1 82 ? -3.496 -1.786 -0.228 1.00 94.94 82 MET A C 1
ATOM 656 O O . MET A 1 82 ? -4.198 -0.787 -0.396 1.00 94.94 82 MET A O 1
ATOM 660 N N . ILE A 1 83 ? -3.659 -2.649 0.762 1.00 95.81 83 ILE A N 1
ATOM 661 C CA . ILE A 1 83 ? -4.571 -2.445 1.877 1.00 95.81 83 ILE A CA 1
ATOM 662 C C . ILE A 1 83 ? -3.790 -2.528 3.184 1.00 95.81 83 ILE A C 1
ATOM 664 O O . ILE A 1 83 ? -2.892 -3.359 3.318 1.00 95.81 83 ILE A O 1
ATOM 668 N N . PHE A 1 84 ? -4.110 -1.646 4.122 1.00 95.25 84 PHE A N 1
ATOM 669 C CA . PHE A 1 84 ? -3.616 -1.707 5.491 1.00 95.25 84 PHE A CA 1
ATOM 670 C C . PHE A 1 84 ? -4.719 -2.206 6.401 1.00 95.25 84 PHE A C 1
ATOM 672 O O . PHE A 1 84 ? -5.858 -1.759 6.272 1.00 95.25 84 PHE A O 1
ATOM 679 N N . LEU A 1 85 ? -4.351 -3.067 7.342 1.00 94.12 85 LEU A N 1
ATOM 680 C CA . LEU A 1 85 ? -5.179 -3.414 8.485 1.00 94.12 85 LEU A CA 1
ATOM 681 C C . LEU A 1 85 ? -4.679 -2.680 9.708 1.00 94.12 85 LEU A C 1
ATOM 683 O O . LEU A 1 85 ? -3.477 -2.663 9.997 1.00 94.12 85 LEU A O 1
ATOM 687 N N . ILE A 1 86 ? -5.629 -2.097 10.416 1.00 92.62 86 ILE A N 1
ATOM 688 C CA . ILE A 1 86 ? -5.416 -1.324 11.619 1.00 92.62 86 ILE A CA 1
ATOM 689 C C . ILE A 1 86 ? -6.181 -1.992 12.741 1.00 92.62 86 ILE A C 1
ATOM 691 O O . ILE A 1 86 ? -7.375 -2.256 12.610 1.00 92.62 86 ILE A O 1
ATOM 695 N N . LYS A 1 87 ? -5.493 -2.194 13.858 1.00 90.31 87 LYS A N 1
ATOM 696 C CA . LYS A 1 87 ? -6.046 -2.768 15.076 1.00 90.31 87 LYS A CA 1
ATOM 697 C C . LYS A 1 87 ? -5.698 -1.870 16.249 1.00 90.31 87 LYS A C 1
ATOM 699 O O . LYS A 1 87 ? -4.532 -1.543 16.457 1.00 90.31 87 LYS A O 1
ATOM 704 N N . ASN A 1 88 ? -6.714 -1.427 16.980 1.00 87.81 88 ASN A N 1
ATOM 705 C CA . ASN A 1 88 ? -6.611 -0.561 18.156 1.00 87.81 88 ASN A CA 1
ATOM 706 C C . ASN A 1 88 ? -5.741 0.691 17.917 1.00 87.81 88 ASN A C 1
ATOM 708 O O . ASN A 1 88 ? -4.945 1.089 18.762 1.00 87.81 88 ASN A O 1
ATOM 712 N N . GLY A 1 89 ? -5.858 1.290 16.727 1.00 85.19 89 GLY A N 1
ATOM 713 C CA . GLY A 1 89 ? -5.107 2.497 16.357 1.00 85.19 89 GLY A CA 1
ATOM 714 C C . GLY A 1 89 ? -3.626 2.263 16.029 1.00 85.19 89 GLY A C 1
ATOM 715 O O . GLY A 1 89 ? -2.844 3.210 16.026 1.00 85.19 89 GLY A O 1
ATOM 716 N N . SER A 1 90 ? -3.225 1.025 15.737 1.00 87.00 90 SER A N 1
ATOM 717 C CA . SER A 1 90 ? -1.895 0.689 15.224 1.00 87.00 90 SER A CA 1
ATOM 718 C C . SER A 1 90 ? -1.995 -0.046 13.894 1.00 87.00 90 SER A C 1
ATOM 720 O O . SER A 1 90 ? -2.937 -0.802 13.665 1.00 87.00 90 SER A O 1
ATOM 722 N N . PHE A 1 91 ? -0.992 0.135 13.032 1.00 91.31 91 PHE A N 1
ATOM 723 C CA . PHE A 1 91 ? -0.790 -0.760 11.895 1.00 91.31 91 PHE A CA 1
ATOM 724 C C . PHE A 1 91 ? -0.604 -2.190 12.402 1.00 91.31 91 PHE A C 1
ATOM 726 O O . PHE A 1 91 ? 0.146 -2.406 13.351 1.00 91.31 91 PHE A O 1
ATOM 733 N N . ASP A 1 92 ? -1.283 -3.137 11.771 1.00 92.00 92 ASP A N 1
ATOM 734 C CA . ASP A 1 92 ? -1.195 -4.564 12.084 1.00 92.00 92 ASP A CA 1
ATOM 735 C C . ASP A 1 92 ? -0.609 -5.324 10.890 1.00 92.00 92 ASP A C 1
ATOM 737 O O . ASP A 1 92 ? 0.364 -6.065 11.019 1.00 92.00 92 ASP A O 1
ATOM 741 N N . TYR A 1 93 ? -1.138 -5.051 9.695 1.00 94.50 93 TYR A N 1
ATOM 742 C CA . TYR A 1 93 ? -0.758 -5.754 8.475 1.00 94.50 93 TYR A CA 1
ATOM 743 C C . TYR A 1 93 ? -0.856 -4.857 7.237 1.00 94.50 93 TYR A C 1
ATOM 745 O O . TYR A 1 93 ? -1.622 -3.891 7.201 1.00 94.50 93 TYR A O 1
ATOM 753 N N . VAL A 1 94 ? -0.098 -5.192 6.193 1.00 95.38 94 VAL A N 1
ATOM 754 C CA . VAL A 1 94 ? -0.246 -4.625 4.846 1.00 95.38 94 VAL A CA 1
ATOM 755 C C . VAL A 1 94 ? -0.261 -5.728 3.799 1.00 95.38 94 VAL A C 1
ATOM 757 O O . VAL A 1 94 ? 0.612 -6.592 3.801 1.00 95.38 94 VAL A O 1
ATOM 760 N N . GLN A 1 95 ? -1.200 -5.669 2.858 1.00 95.81 95 GLN A N 1
ATOM 761 C CA . GLN A 1 95 ? -1.255 -6.584 1.719 1.00 95.81 95 GLN A CA 1
ATOM 762 C C . GLN A 1 95 ? -1.135 -5.831 0.403 1.00 95.81 95 GLN A C 1
ATOM 764 O O . GLN A 1 95 ? -1.763 -4.792 0.204 1.00 95.81 95 GLN A O 1
ATOM 769 N N . PHE A 1 96 ? -0.361 -6.388 -0.522 1.00 94.25 96 PHE A N 1
ATOM 770 C CA . PHE A 1 96 ? -0.227 -5.900 -1.886 1.00 94.25 96 PHE A CA 1
ATOM 771 C C . PHE A 1 96 ? -0.847 -6.896 -2.855 1.00 94.25 96 PHE A C 1
ATOM 773 O O . PHE A 1 96 ? -0.545 -8.089 -2.811 1.00 94.25 96 PHE A O 1
ATOM 780 N N . ILE A 1 97 ? -1.621 -6.377 -3.805 1.00 94.44 97 ILE A N 1
ATOM 781 C CA . ILE A 1 97 ? -2.094 -7.138 -4.963 1.00 94.44 97 ILE A CA 1
ATOM 782 C C . ILE A 1 97 ? -1.847 -6.352 -6.242 1.00 94.44 97 ILE A C 1
ATOM 784 O O . ILE A 1 97 ? -1.616 -5.136 -6.209 1.00 94.44 97 ILE A O 1
ATOM 788 N N . ALA A 1 98 ? -1.891 -7.034 -7.385 1.00 91.25 98 ALA A N 1
ATOM 789 C CA . ALA A 1 98 ? -1.698 -6.344 -8.645 1.00 91.25 98 ALA A CA 1
ATOM 790 C C . ALA A 1 98 ? -2.817 -5.309 -8.884 1.00 91.25 98 ALA A C 1
ATOM 792 O O . ALA A 1 98 ? -3.966 -5.532 -8.486 1.00 91.25 98 ALA A O 1
ATOM 793 N N . PRO A 1 99 ? -2.525 -4.173 -9.546 1.00 90.94 99 PRO A N 1
ATOM 794 C CA . PRO A 1 99 ? -3.511 -3.125 -9.796 1.00 90.94 99 PRO A CA 1
ATOM 795 C C . PRO A 1 99 ? -4.820 -3.614 -10.429 1.00 90.94 99 PRO A C 1
ATOM 797 O O . PRO A 1 99 ? -5.875 -3.091 -10.076 1.00 90.94 99 PRO A O 1
ATOM 800 N N . HIS A 1 100 ? -4.752 -4.629 -11.296 1.00 89.81 100 HIS A N 1
ATOM 801 C CA . HIS A 1 100 ? -5.884 -5.245 -12.004 1.00 89.81 100 HIS A CA 1
ATOM 802 C C . HIS A 1 100 ? -6.517 -6.455 -11.297 1.00 89.81 100 HIS A C 1
ATOM 804 O O . HIS A 1 100 ? -7.478 -7.016 -11.815 1.00 89.81 100 HIS A O 1
ATOM 810 N N . GLU A 1 101 ? -5.963 -6.916 -10.175 1.00 93.19 101 GLU A N 1
ATOM 811 C CA . GLU A 1 101 ? -6.633 -7.907 -9.318 1.00 93.19 101 GLU A CA 1
ATOM 812 C C . GLU A 1 101 ? -7.713 -7.219 -8.484 1.00 93.19 101 GLU A C 1
ATOM 814 O O . GLU A 1 101 ? -7.667 -6.010 -8.335 1.00 93.19 101 GLU A O 1
ATOM 819 N N . GLU A 1 102 ? -8.673 -7.935 -7.920 1.00 91.94 102 GLU A N 1
ATOM 820 C CA . GLU A 1 102 ? -9.654 -7.339 -7.006 1.00 91.94 102 GLU A CA 1
ATOM 821 C C . GLU A 1 102 ? -9.513 -7.955 -5.621 1.00 91.94 102 GLU A C 1
ATOM 823 O O . GLU A 1 102 ? -9.019 -9.076 -5.482 1.00 91.94 102 GLU A O 1
ATOM 828 N N . TRP A 1 103 ? -9.920 -7.197 -4.605 1.00 92.81 103 TRP A N 1
ATOM 829 C CA . TRP A 1 103 ? -9.992 -7.707 -3.244 1.00 92.81 103 TRP A CA 1
ATOM 830 C C . TRP A 1 103 ? -11.082 -8.766 -3.145 1.00 92.81 103 TRP A C 1
ATOM 832 O O . TRP A 1 103 ? -12.173 -8.613 -3.698 1.00 92.81 103 TRP A O 1
ATOM 842 N N . THR A 1 104 ? -10.775 -9.839 -2.436 1.00 90.62 104 THR A N 1
ATOM 843 C CA . THR A 1 104 ? -11.720 -10.900 -2.112 1.00 90.62 104 THR A CA 1
ATOM 844 C C . THR A 1 104 ? -12.252 -10.689 -0.710 1.00 90.62 104 THR A C 1
ATOM 846 O O . THR A 1 104 ? -11.520 -10.254 0.175 1.00 90.62 104 THR A O 1
ATOM 849 N N . PHE A 1 105 ? -13.522 -11.014 -0.519 1.00 87.81 105 PHE A N 1
ATOM 850 C CA . PHE A 1 105 ? -14.196 -10.892 0.761 1.00 87.81 105 PHE A CA 1
ATOM 851 C C . PHE A 1 105 ? -14.704 -12.264 1.191 1.00 87.81 105 PHE A C 1
ATOM 853 O O . PHE A 1 105 ? -15.186 -13.041 0.363 1.00 87.81 105 PHE A O 1
ATOM 860 N N . SER A 1 106 ? -14.569 -12.550 2.478 1.00 86.06 106 SER A N 1
ATOM 861 C CA . SER A 1 106 ? -14.993 -13.793 3.119 1.00 86.06 106 SER A CA 1
ATOM 862 C C . SER A 1 106 ? -16.514 -13.885 3.246 1.00 86.06 106 SER A C 1
ATOM 864 O O . SER A 1 106 ? -17.062 -14.979 3.369 1.00 86.06 106 SER A O 1
ATOM 866 N N . ASP A 1 107 ? -17.210 -12.748 3.210 1.00 84.25 107 ASP A N 1
ATOM 867 C CA . ASP A 1 107 ? -18.658 -12.657 3.316 1.00 84.25 107 ASP A CA 1
ATOM 868 C C . ASP A 1 107 ? -19.316 -12.198 2.003 1.00 84.25 107 ASP A C 1
ATOM 870 O O . ASP A 1 107 ? -18.759 -11.445 1.205 1.00 84.25 107 ASP A O 1
ATOM 874 N N . TYR A 1 108 ? -20.565 -12.622 1.790 1.00 70.88 108 TYR A N 1
ATOM 875 C CA . TYR A 1 108 ? -21.355 -12.218 0.617 1.00 70.88 108 TYR A CA 1
ATOM 876 C C . TYR A 1 108 ? -21.611 -10.710 0.554 1.00 70.88 108 TYR A C 1
ATOM 878 O O . TYR A 1 108 ? -21.829 -10.166 -0.527 1.00 70.88 108 TYR A O 1
ATOM 886 N N . ASN A 1 109 ? -21.593 -10.047 1.710 1.00 74.31 109 ASN A N 1
ATOM 887 C CA . ASN A 1 109 ? -21.888 -8.630 1.823 1.00 74.31 109 ASN A CA 1
ATOM 888 C C . ASN A 1 109 ? -20.638 -7.738 1.703 1.00 74.31 109 ASN A C 1
ATOM 890 O O . ASN A 1 109 ? -20.778 -6.521 1.785 1.00 74.31 109 ASN A O 1
ATOM 894 N N . GLN A 1 110 ? -19.452 -8.316 1.470 1.00 78.44 110 GLN A N 1
ATOM 895 C CA . GLN A 1 110 ? -18.189 -7.595 1.278 1.00 78.44 110 GLN A CA 1
ATOM 896 C C . GLN A 1 110 ? -17.777 -6.702 2.461 1.00 78.44 110 GLN A C 1
ATOM 898 O O . GLN A 1 110 ? -17.199 -5.634 2.265 1.00 78.44 110 GLN A O 1
ATOM 903 N N . HIS A 1 111 ? -18.072 -7.130 3.687 1.00 75.50 111 HIS A N 1
ATOM 904 C CA . HIS A 1 111 ? -17.648 -6.444 4.907 1.00 75.50 111 HIS A CA 1
ATOM 905 C C . HIS A 1 111 ? -16.370 -7.010 5.517 1.00 75.50 111 HIS A C 1
ATOM 907 O O . HIS A 1 111 ? -15.826 -6.364 6.406 1.00 75.50 111 HIS A O 1
ATOM 913 N N . GLN A 1 112 ? -15.927 -8.204 5.114 1.00 83.88 112 GLN A N 1
ATOM 914 C CA . GLN A 1 112 ? -14.741 -8.832 5.690 1.00 83.88 112 GLN A CA 1
ATOM 915 C C . GLN A 1 112 ? -13.783 -9.311 4.605 1.00 83.88 112 GLN A C 1
ATOM 917 O O . GLN A 1 112 ? -14.111 -10.188 3.812 1.00 83.88 112 GLN A O 1
ATOM 922 N N . LEU A 1 113 ? -12.579 -8.762 4.595 1.00 88.31 113 LEU A N 1
ATOM 923 C CA . LEU A 1 113 ? -11.525 -9.028 3.644 1.00 88.31 113 LEU A CA 1
ATOM 924 C C . LEU A 1 113 ? -10.974 -10.430 3.881 1.00 88.31 113 LEU A C 1
ATOM 926 O O . LEU A 1 113 ? -10.640 -10.819 5.002 1.00 88.31 113 LEU A O 1
ATOM 930 N N . ASP A 1 114 ? -10.850 -11.176 2.794 1.00 89.75 114 ASP A N 1
ATOM 931 C CA . ASP A 1 114 ? -10.138 -12.442 2.775 1.00 89.75 114 ASP A CA 1
ATOM 932 C C . ASP A 1 114 ? -8.648 -12.163 2.539 1.00 89.75 114 ASP A C 1
ATOM 934 O O . ASP A 1 114 ? -8.212 -11.911 1.413 1.00 89.75 114 ASP A O 1
ATOM 938 N N . LEU A 1 115 ? -7.879 -12.175 3.626 1.00 87.38 115 LEU A N 1
ATOM 939 C CA . LEU A 1 115 ? -6.434 -11.933 3.621 1.00 87.38 115 LEU A CA 1
ATOM 940 C C . LEU A 1 115 ? -5.626 -13.162 3.198 1.00 87.38 115 LEU A C 1
ATOM 942 O O . LEU A 1 115 ? -4.467 -13.017 2.807 1.00 87.38 115 LEU A O 1
ATOM 946 N N . ASP A 1 116 ? -6.230 -14.352 3.236 1.00 89.50 116 ASP A N 1
ATOM 947 C CA . ASP A 1 116 ? -5.579 -15.599 2.828 1.00 89.50 116 ASP A CA 1
ATOM 948 C C . ASP A 1 116 ? -5.433 -15.661 1.299 1.00 89.50 116 ASP A C 1
ATOM 950 O O . ASP A 1 116 ? -4.578 -16.361 0.744 1.00 89.50 116 ASP A O 1
ATOM 954 N N . LYS A 1 117 ? -6.247 -14.879 0.585 1.00 92.31 117 LYS A N 1
ATOM 955 C CA . LYS A 1 117 ? -6.142 -14.679 -0.859 1.00 92.31 117 LYS A CA 1
ATOM 956 C C . LYS A 1 117 ? -5.014 -13.720 -1.212 1.00 92.31 117 LYS A C 1
ATOM 958 O O . LYS A 1 117 ? -5.186 -12.517 -1.385 1.00 92.31 117 LYS A O 1
ATOM 963 N N . GLU A 1 118 ? -3.838 -14.295 -1.409 1.00 93.31 118 GLU A N 1
ATOM 964 C CA . GLU A 1 118 ? -2.680 -13.572 -1.918 1.00 93.31 118 GLU A CA 1
ATOM 965 C C . GLU A 1 118 ? -2.776 -13.241 -3.419 1.00 93.31 118 GLU A C 1
ATOM 967 O O . GLU A 1 118 ? -3.469 -13.894 -4.205 1.00 93.31 118 GLU A O 1
ATOM 972 N N . SER A 1 119 ? -1.976 -12.262 -3.855 1.00 93.81 119 SER A N 1
ATOM 973 C CA . SER A 1 119 ? -1.788 -11.968 -5.279 1.00 93.81 119 SER A CA 1
ATOM 974 C C . SER A 1 119 ? -1.277 -13.181 -6.055 1.00 93.81 119 SER A C 1
ATOM 976 O O . SER A 1 119 ? -0.375 -13.902 -5.611 1.00 93.81 119 SER A O 1
ATOM 978 N N . ARG A 1 120 ? -1.742 -13.345 -7.300 1.00 93.00 120 ARG A N 1
ATOM 979 C CA . ARG A 1 120 ? -1.220 -14.371 -8.220 1.00 93.00 120 ARG A CA 1
ATOM 980 C C . ARG A 1 120 ? 0.225 -14.102 -8.638 1.00 93.00 120 ARG A C 1
ATOM 982 O O . ARG A 1 120 ? 0.945 -15.027 -9.020 1.00 93.00 120 ARG A O 1
ATOM 989 N N . TYR A 1 121 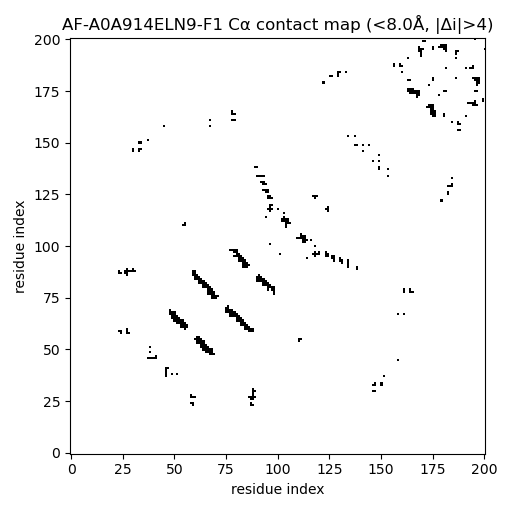? 0.683 -12.862 -8.512 1.00 89.56 121 TYR A N 1
ATOM 990 C CA . TYR A 1 121 ? 1.989 -12.411 -8.972 1.00 89.56 121 TYR A CA 1
ATOM 991 C C . TYR A 1 121 ? 3.013 -12.406 -7.831 1.00 89.56 121 TYR A C 1
ATOM 993 O O . TYR A 1 121 ? 2.860 -11.704 -6.831 1.00 89.56 121 TYR A O 1
ATOM 1001 N N . CYS A 1 122 ? 4.118 -13.136 -8.024 1.00 86.62 122 CYS A N 1
ATOM 1002 C CA . CYS A 1 122 ? 5.199 -13.284 -7.039 1.00 86.62 122 CYS A CA 1
ATOM 1003 C C . CYS A 1 122 ? 5.728 -11.940 -6.508 1.00 86.62 122 CYS A C 1
ATOM 1005 O O . CYS A 1 122 ? 6.004 -11.807 -5.318 1.00 86.62 122 CYS A O 1
ATOM 1007 N N . LEU A 1 123 ? 5.804 -10.922 -7.371 1.00 85.06 123 LEU A N 1
ATOM 1008 C CA . LEU A 1 123 ? 6.227 -9.578 -6.987 1.00 85.06 123 LEU A CA 1
ATOM 1009 C C . LEU A 1 123 ? 5.399 -9.013 -5.821 1.00 85.06 123 LEU A C 1
ATOM 1011 O O . LEU A 1 123 ? 5.969 -8.555 -4.835 1.00 85.06 123 LEU A O 1
ATOM 1015 N N . TYR A 1 124 ? 4.070 -9.067 -5.906 1.00 90.44 124 TYR A N 1
ATOM 1016 C CA . TYR A 1 124 ? 3.197 -8.482 -4.886 1.00 90.44 124 TYR A CA 1
ATOM 1017 C C . TYR A 1 124 ? 3.150 -9.331 -3.612 1.00 90.44 124 TYR A C 1
ATOM 1019 O O . TYR A 1 124 ? 3.087 -8.777 -2.516 1.00 90.44 124 TYR A O 1
ATOM 1027 N N . ARG A 1 125 ? 3.318 -10.657 -3.725 1.00 90.94 125 ARG A N 1
ATOM 1028 C CA . ARG A 1 125 ? 3.548 -11.521 -2.553 1.00 90.94 125 ARG A CA 1
ATOM 1029 C C . ARG A 1 125 ? 4.827 -11.138 -1.806 1.00 90.94 125 ARG A C 1
ATOM 1031 O O . ARG A 1 125 ? 4.810 -10.960 -0.592 1.00 90.94 125 ARG A O 1
ATOM 1038 N N . ARG A 1 126 ? 5.932 -10.907 -2.527 1.00 87.56 126 ARG A N 1
ATOM 1039 C CA . ARG A 1 126 ? 7.180 -10.421 -1.914 1.00 87.56 126 ARG A CA 1
ATOM 1040 C C . ARG A 1 126 ? 6.992 -9.033 -1.295 1.00 87.56 126 ARG A C 1
ATOM 1042 O O . ARG A 1 126 ? 7.405 -8.839 -0.159 1.00 87.56 126 ARG A O 1
ATOM 1049 N N . LEU A 1 127 ? 6.336 -8.088 -1.977 1.00 89.06 127 LEU A N 1
ATOM 1050 C CA . LEU A 1 127 ? 6.047 -6.755 -1.413 1.00 89.06 127 LEU A CA 1
ATOM 1051 C C . LEU A 1 127 ? 5.237 -6.833 -0.120 1.00 89.06 127 LEU A C 1
ATOM 1053 O O . LEU A 1 127 ? 5.548 -6.111 0.819 1.00 89.06 127 LEU A O 1
ATOM 1057 N N . THR A 1 128 ? 4.253 -7.729 -0.060 1.00 93.06 128 THR A N 1
ATOM 1058 C CA . THR A 1 128 ? 3.483 -8.026 1.154 1.00 93.06 128 THR A CA 1
ATOM 1059 C C . THR A 1 128 ? 4.406 -8.478 2.278 1.00 93.06 128 THR A C 1
ATOM 1061 O O . THR A 1 128 ? 4.431 -7.854 3.336 1.00 93.06 128 THR A O 1
ATOM 1064 N N . MET A 1 129 ? 5.250 -9.482 2.038 1.00 90.50 129 MET A N 1
ATOM 1065 C CA . MET A 1 129 ? 6.214 -9.958 3.034 1.00 90.50 129 MET A CA 1
ATOM 1066 C C . MET A 1 129 ? 7.133 -8.831 3.543 1.00 90.50 129 MET A C 1
ATOM 1068 O O . MET A 1 129 ? 7.225 -8.602 4.748 1.00 90.50 129 MET A O 1
ATOM 1072 N N . TYR A 1 130 ? 7.787 -8.083 2.648 1.00 88.12 130 TYR A N 1
ATOM 1073 C CA . TYR A 1 130 ? 8.714 -7.017 3.050 1.00 88.12 130 TYR A CA 1
ATOM 1074 C C . TYR A 1 130 ? 8.012 -5.797 3.662 1.00 88.12 130 TYR A C 1
ATOM 1076 O O . TYR A 1 130 ? 8.569 -5.161 4.555 1.00 88.12 130 TYR A O 1
ATOM 1084 N N . GLY A 1 131 ? 6.796 -5.479 3.217 1.00 90.44 131 GLY A N 1
ATOM 1085 C CA . GLY A 1 131 ? 5.974 -4.417 3.790 1.00 90.44 131 GLY A CA 1
ATOM 1086 C C . GLY A 1 131 ? 5.620 -4.706 5.246 1.00 90.44 131 GLY A C 1
ATOM 1087 O O . GLY A 1 131 ? 5.760 -3.824 6.089 1.00 90.44 131 GLY A O 1
ATOM 1088 N N . ASN A 1 132 ? 5.262 -5.951 5.565 1.00 92.56 132 ASN A N 1
ATOM 1089 C CA . ASN A 1 132 ? 4.985 -6.361 6.943 1.00 92.56 132 ASN A CA 1
ATOM 1090 C C . ASN A 1 132 ? 6.244 -6.373 7.818 1.00 92.56 132 ASN A C 1
ATOM 1092 O O . ASN A 1 132 ? 6.205 -5.889 8.947 1.00 92.56 132 ASN A O 1
ATOM 1096 N N . LEU A 1 133 ? 7.391 -6.821 7.288 1.00 89.19 133 LEU A N 1
ATOM 1097 C CA . LEU A 1 133 ? 8.675 -6.700 7.996 1.00 89.19 133 LEU A CA 1
ATOM 1098 C C . LEU A 1 133 ? 9.008 -5.236 8.324 1.00 89.19 133 LEU A C 1
ATOM 1100 O O . LEU A 1 133 ? 9.463 -4.929 9.428 1.00 89.19 133 LEU A O 1
ATOM 1104 N N . TYR A 1 134 ? 8.745 -4.321 7.385 1.00 87.50 134 TYR A N 1
ATOM 1105 C CA . TYR A 1 134 ? 8.892 -2.889 7.624 1.00 87.50 134 TYR A CA 1
ATOM 1106 C C . TYR A 1 134 ? 7.932 -2.390 8.712 1.00 87.50 134 TYR A C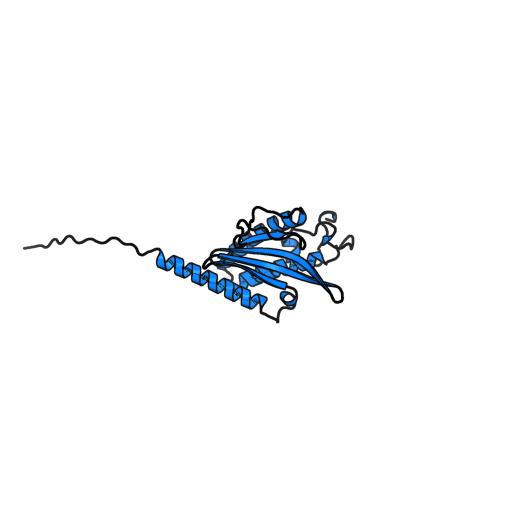 1
ATOM 1108 O O . TYR A 1 134 ? 8.388 -1.704 9.626 1.00 87.50 134 TYR A O 1
ATOM 1116 N N . LEU A 1 135 ? 6.645 -2.756 8.667 1.00 89.25 135 LEU A N 1
ATOM 1117 C CA . LEU A 1 135 ? 5.666 -2.344 9.679 1.00 89.25 135 LEU A CA 1
ATOM 1118 C C . LEU A 1 135 ? 6.086 -2.765 11.089 1.00 89.25 135 LEU A C 1
ATOM 1120 O O . LEU A 1 135 ? 6.105 -1.917 11.975 1.00 89.25 135 LEU A O 1
ATOM 1124 N N . ILE A 1 136 ? 6.523 -4.013 11.285 1.00 86.88 136 ILE A N 1
ATOM 1125 C CA . ILE A 1 136 ? 7.018 -4.502 12.585 1.00 86.88 136 ILE A CA 1
ATOM 1126 C C . ILE A 1 136 ? 8.146 -3.601 13.116 1.00 86.88 136 ILE A C 1
ATOM 1128 O O . ILE A 1 136 ? 8.139 -3.193 14.282 1.00 86.88 136 ILE A O 1
ATOM 1132 N N . SER A 1 137 ? 9.099 -3.237 12.250 1.00 81.44 137 SER A N 1
ATOM 1133 C CA . SER A 1 137 ? 10.195 -2.337 12.628 1.00 81.44 137 SER A CA 1
ATOM 1134 C C . SER A 1 137 ? 9.727 -0.906 12.914 1.00 81.44 137 SER A C 1
ATOM 1136 O O . SER A 1 137 ? 10.212 -0.280 13.853 1.00 81.44 137 SER A O 1
ATOM 1138 N N . ALA A 1 138 ? 8.769 -0.392 12.140 1.00 78.75 138 ALA A N 1
ATOM 1139 C CA . ALA A 1 138 ? 8.258 0.968 12.272 1.00 78.75 138 ALA A CA 1
ATOM 1140 C C . ALA A 1 138 ? 7.410 1.135 13.541 1.00 78.75 138 ALA A C 1
ATOM 1142 O O . ALA A 1 138 ? 7.543 2.142 14.234 1.00 78.75 138 ALA A O 1
ATOM 1143 N N . ILE A 1 139 ? 6.599 0.128 13.881 1.00 75.88 139 ILE A N 1
ATOM 1144 C CA . ILE A 1 139 ? 5.780 0.087 15.100 1.00 75.88 139 ILE A CA 1
ATOM 1145 C C . ILE A 1 139 ? 6.669 0.019 16.346 1.00 75.88 139 ILE A C 1
ATOM 1147 O O . ILE A 1 139 ? 6.420 0.709 17.330 1.00 75.88 139 ILE A O 1
ATOM 1151 N N . SER A 1 140 ? 7.765 -0.741 16.293 1.00 72.12 140 SER A N 1
ATOM 1152 C CA . SER A 1 140 ? 8.714 -0.841 17.414 1.00 72.12 140 SER A CA 1
ATOM 1153 C C . SER A 1 140 ? 9.380 0.502 17.770 1.00 72.12 140 SER A C 1
ATOM 1155 O O . SER A 1 140 ? 9.885 0.666 18.878 1.00 72.12 1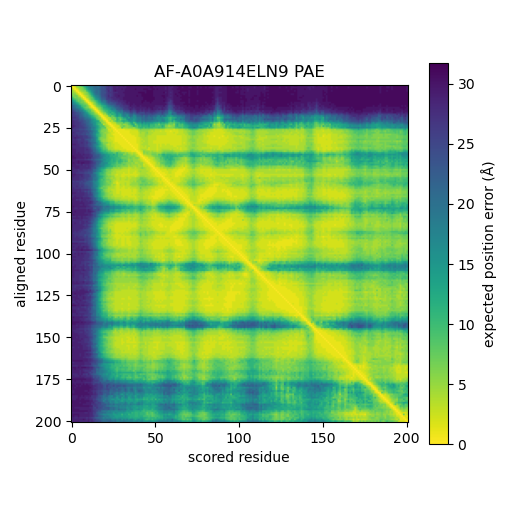40 SER A O 1
ATOM 1157 N N . LEU A 1 141 ? 9.364 1.478 16.854 1.00 64.50 141 LEU A N 1
ATOM 1158 C CA . LEU A 1 141 ? 9.917 2.825 17.046 1.00 64.50 141 LEU A CA 1
ATOM 1159 C C . LEU A 1 141 ? 8.871 3.859 17.522 1.00 64.50 141 LEU A C 1
ATOM 1161 O O . LEU A 1 141 ? 9.233 4.997 17.824 1.00 64.50 141 LEU A O 1
ATOM 1165 N N . VAL A 1 142 ? 7.592 3.472 17.628 1.00 58.53 142 VAL A N 1
ATOM 1166 C CA . VAL A 1 142 ? 6.458 4.336 18.026 1.00 58.53 142 VAL A CA 1
ATOM 1167 C C . VAL A 1 142 ? 6.603 5.006 19.395 1.00 58.53 142 VAL A C 1
ATOM 1169 O O . VAL A 1 142 ? 6.181 6.154 19.500 1.00 58.53 142 VAL A O 1
ATOM 1172 N N . PRO A 1 143 ? 7.221 4.412 20.439 1.00 55.47 143 PRO A N 1
ATOM 1173 C CA . PRO A 1 143 ? 7.316 5.080 21.740 1.00 55.47 143 PRO A CA 1
ATOM 1174 C C . PRO A 1 143 ? 8.010 6.456 21.696 1.00 55.47 143 PRO A C 1
ATOM 1176 O O . PRO A 1 143 ? 7.828 7.255 22.609 1.00 55.47 143 PRO A O 1
ATOM 1179 N N . ALA A 1 144 ? 8.786 6.747 20.642 1.00 57.09 144 ALA A N 1
ATOM 1180 C CA . ALA A 1 144 ? 9.484 8.019 20.454 1.00 57.09 144 ALA A CA 1
ATOM 1181 C C . ALA A 1 144 ? 8.756 9.027 19.537 1.00 57.09 144 ALA A C 1
ATOM 1183 O O . ALA A 1 144 ? 9.087 10.212 19.564 1.00 57.09 144 ALA A O 1
ATOM 1184 N N . ALA A 1 145 ? 7.791 8.592 18.720 1.00 60.69 145 ALA A N 1
ATOM 1185 C CA . ALA A 1 145 ? 7.113 9.417 17.718 1.00 60.69 145 ALA A CA 1
ATOM 1186 C C . ALA A 1 145 ? 5.589 9.277 17.854 1.00 60.69 145 ALA A C 1
ATOM 1188 O O . ALA A 1 145 ? 5.051 8.176 17.787 1.00 60.69 145 ALA A O 1
ATOM 1189 N N . GLY A 1 146 ? 4.870 10.391 18.026 1.00 70.88 146 GLY A N 1
ATOM 1190 C CA . GLY A 1 146 ? 3.410 10.359 18.187 1.00 70.88 146 GLY A CA 1
ATOM 1191 C C . GLY A 1 146 ? 2.679 9.695 16.999 1.00 70.88 146 GLY A C 1
ATOM 1192 O O . GLY A 1 146 ? 3.229 9.649 15.891 1.00 70.88 146 GLY A O 1
ATOM 1193 N N . PRO A 1 147 ? 1.421 9.235 17.169 1.00 73.25 147 PRO A N 1
ATOM 1194 C CA . PRO A 1 147 ? 0.697 8.430 16.173 1.00 73.25 147 PRO A CA 1
ATOM 1195 C C . PRO A 1 147 ? 0.681 9.045 14.769 1.00 73.25 147 PRO A C 1
ATOM 1197 O O . PRO A 1 147 ? 1.033 8.396 13.787 1.00 73.25 147 PRO A O 1
ATOM 1200 N N . LYS A 1 148 ? 0.387 10.345 14.672 1.00 81.00 148 LYS A N 1
ATOM 1201 C CA . LYS A 1 148 ? 0.377 11.092 13.406 1.00 81.00 148 LYS A CA 1
ATOM 1202 C C . LYS A 1 148 ? 1.728 11.084 12.686 1.00 81.00 148 LYS A C 1
ATOM 1204 O O . LYS A 1 148 ? 1.775 10.982 11.461 1.00 81.00 148 LYS A O 1
ATOM 1209 N N . GLN A 1 149 ? 2.829 11.192 13.431 1.00 82.31 149 GLN A N 1
ATOM 1210 C CA . GLN A 1 149 ? 4.172 11.167 12.857 1.00 82.31 149 GLN A CA 1
ATOM 1211 C C . GLN A 1 149 ? 4.520 9.766 12.351 1.00 82.31 149 GLN A C 1
ATOM 1213 O O . GLN A 1 149 ? 5.046 9.635 11.248 1.00 82.31 149 GLN A O 1
ATOM 1218 N N . THR A 1 150 ? 4.167 8.727 13.108 1.00 82.31 150 THR A N 1
ATOM 1219 C CA . THR A 1 150 ? 4.329 7.330 12.689 1.00 82.31 150 THR A CA 1
ATOM 1220 C C . THR A 1 150 ? 3.546 7.042 11.413 1.00 82.31 150 THR A C 1
ATOM 1222 O O . THR A 1 150 ? 4.135 6.562 10.446 1.00 82.31 150 THR A O 1
ATOM 1225 N N . ILE A 1 151 ? 2.259 7.402 11.357 1.00 86.94 151 ILE A N 1
ATOM 1226 C CA . ILE A 1 151 ? 1.434 7.249 10.148 1.00 86.94 151 ILE A CA 1
ATOM 1227 C C . ILE A 1 151 ? 2.083 7.986 8.978 1.00 86.94 151 ILE A C 1
ATOM 1229 O O . ILE A 1 151 ? 2.293 7.398 7.919 1.00 86.94 151 ILE A O 1
ATOM 1233 N N . GLY A 1 152 ? 2.479 9.246 9.177 1.00 85.81 152 GLY A N 1
ATOM 1234 C CA . GLY A 1 152 ? 3.163 10.032 8.154 1.00 85.81 152 GLY A CA 1
ATOM 1235 C C . GLY A 1 152 ? 4.426 9.346 7.625 1.00 85.81 152 GLY A C 1
ATOM 1236 O O . GLY A 1 152 ? 4.602 9.251 6.412 1.00 85.81 152 GLY A O 1
ATOM 1237 N N . ASN A 1 153 ? 5.272 8.817 8.511 1.00 84.38 153 ASN A N 1
ATOM 1238 C CA . ASN A 1 153 ? 6.502 8.113 8.145 1.00 84.38 153 ASN A CA 1
ATOM 1239 C C . ASN A 1 153 ? 6.218 6.832 7.352 1.00 84.38 153 ASN A C 1
ATOM 1241 O O . ASN A 1 153 ? 6.824 6.622 6.299 1.00 84.38 153 ASN A O 1
ATOM 1245 N N . VAL A 1 154 ? 5.274 6.013 7.825 1.00 88.06 154 VAL A N 1
ATOM 1246 C CA . VAL A 1 154 ? 4.866 4.764 7.172 1.00 88.06 154 VAL A CA 1
ATOM 1247 C C . VAL A 1 154 ? 4.345 5.058 5.766 1.00 88.06 154 VAL A C 1
ATOM 1249 O O . VAL A 1 154 ? 4.886 4.547 4.783 1.00 88.06 154 VAL A O 1
ATOM 1252 N N . ILE A 1 155 ? 3.365 5.957 5.636 1.00 87.69 155 ILE A N 1
ATOM 1253 C CA . ILE A 1 155 ? 2.799 6.320 4.331 1.00 87.69 155 ILE A CA 1
ATOM 1254 C C . ILE A 1 155 ? 3.868 6.934 3.415 1.00 87.69 155 ILE A C 1
ATOM 1256 O O . ILE A 1 155 ? 3.917 6.627 2.222 1.00 87.69 155 ILE A O 1
ATOM 1260 N N . GLN A 1 156 ? 4.779 7.752 3.949 1.00 85.00 156 GLN A N 1
ATOM 1261 C CA . GLN A 1 156 ? 5.857 8.359 3.169 1.00 85.00 156 GLN A CA 1
ATOM 1262 C C . GLN A 1 156 ? 6.818 7.322 2.571 1.00 85.00 156 GLN A C 1
ATOM 1264 O O . GLN A 1 156 ? 7.323 7.531 1.461 1.00 85.00 156 GLN A O 1
ATOM 1269 N N . VAL A 1 157 ? 7.066 6.213 3.267 1.00 85.44 157 VAL A N 1
ATOM 1270 C CA . VAL A 1 157 ? 7.867 5.100 2.745 1.00 85.44 157 VAL A CA 1
ATOM 1271 C C . VAL A 1 157 ? 7.135 4.386 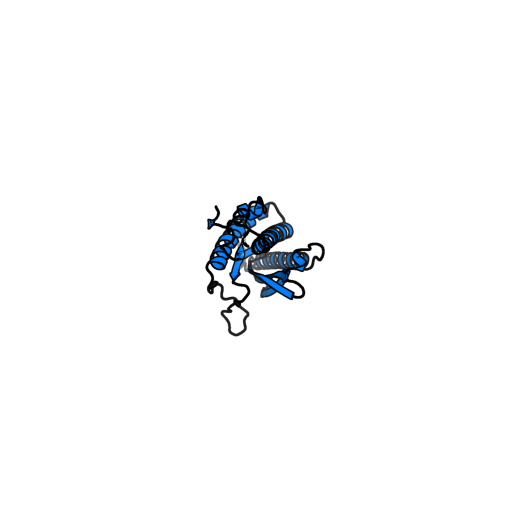1.609 1.00 85.44 157 VAL A C 1
ATOM 1273 O O . VAL A 1 157 ? 7.726 4.184 0.546 1.00 85.44 157 VAL A O 1
ATOM 1276 N N . PHE A 1 158 ? 5.843 4.093 1.761 1.00 86.88 158 PHE A N 1
ATOM 1277 C CA . PHE A 1 158 ? 5.060 3.456 0.696 1.00 86.88 158 PHE A CA 1
ATOM 1278 C C . PHE A 1 158 ? 4.860 4.358 -0.533 1.00 86.88 158 PHE A C 1
ATOM 1280 O O . PHE A 1 158 ? 4.872 3.869 -1.662 1.00 86.88 158 PHE A O 1
ATOM 1287 N N . ILE A 1 159 ? 4.801 5.680 -0.355 1.00 84.56 159 ILE A N 1
ATOM 1288 C CA . ILE A 1 159 ? 4.852 6.650 -1.462 1.00 84.56 159 ILE A CA 1
ATOM 1289 C C . ILE A 1 159 ? 6.161 6.527 -2.249 1.00 84.56 159 ILE A C 1
ATOM 1291 O O . ILE A 1 159 ? 6.153 6.516 -3.482 1.00 84.56 159 ILE A O 1
ATOM 1295 N N . ARG A 1 160 ? 7.302 6.441 -1.551 1.00 81.56 160 ARG A N 1
ATOM 1296 C CA . ARG A 1 160 ? 8.612 6.274 -2.203 1.00 81.56 160 ARG A CA 1
ATOM 1297 C C . ARG A 1 160 ? 8.689 4.939 -2.935 1.00 81.56 160 ARG A C 1
ATOM 1299 O O . ARG A 1 160 ? 9.177 4.904 -4.061 1.00 81.56 160 ARG A O 1
ATOM 1306 N N . LEU A 1 161 ? 8.149 3.876 -2.340 1.00 83.38 161 LEU A N 1
ATOM 1307 C CA . LEU A 1 161 ? 8.018 2.577 -2.994 1.00 83.38 161 LEU A CA 1
ATOM 1308 C C . LEU A 1 161 ? 7.196 2.676 -4.284 1.00 83.38 161 LEU A C 1
ATOM 1310 O O . LEU A 1 161 ? 7.637 2.192 -5.321 1.00 83.38 161 LEU A O 1
ATOM 1314 N N . ALA A 1 162 ? 6.042 3.342 -4.262 1.00 83.00 162 ALA A N 1
ATOM 1315 C CA . ALA A 1 162 ? 5.216 3.512 -5.456 1.00 83.00 162 ALA A CA 1
ATOM 1316 C C . ALA A 1 162 ? 5.950 4.261 -6.581 1.00 83.00 162 ALA A C 1
ATOM 1318 O O . ALA A 1 162 ? 5.810 3.912 -7.753 1.00 83.00 162 ALA A O 1
ATOM 1319 N N . ALA A 1 163 ? 6.778 5.253 -6.239 1.00 79.69 163 ALA A N 1
ATOM 1320 C CA . ALA A 1 163 ? 7.577 5.981 -7.223 1.00 79.69 163 ALA A CA 1
ATOM 1321 C C . ALA A 1 163 ? 8.586 5.074 -7.954 1.00 79.69 163 ALA A C 1
ATOM 1323 O O . ALA A 1 163 ? 8.805 5.246 -9.153 1.00 79.69 163 ALA A O 1
ATOM 1324 N N . ILE A 1 164 ? 9.142 4.066 -7.272 1.00 78.31 164 ILE A N 1
ATOM 1325 C CA . ILE A 1 164 ? 10.139 3.138 -7.835 1.00 78.31 164 ILE A CA 1
ATOM 1326 C C . ILE A 1 164 ? 9.596 2.353 -9.022 1.00 78.31 164 ILE A C 1
ATOM 1328 O O . ILE A 1 164 ? 10.335 2.103 -9.971 1.00 78.31 164 ILE A O 1
ATOM 1332 N N . PHE A 1 165 ? 8.305 2.027 -9.028 1.00 75.31 165 PHE A N 1
ATOM 1333 C CA . PHE A 1 165 ? 7.679 1.299 -10.135 1.00 75.31 165 PHE A CA 1
ATOM 1334 C C . PHE A 1 165 ? 7.775 2.046 -11.471 1.00 75.31 165 PHE A C 1
ATOM 1336 O O . PHE A 1 165 ? 7.666 1.434 -12.529 1.00 75.31 165 PHE A O 1
ATOM 1343 N N . SER A 1 166 ? 8.003 3.360 -11.444 1.00 74.56 166 SER A N 1
ATOM 1344 C CA . SER A 1 166 ? 8.160 4.185 -12.648 1.00 74.56 166 SER A CA 1
ATOM 1345 C C . SER A 1 166 ? 9.600 4.657 -12.876 1.00 74.56 166 SER A C 1
ATOM 1347 O O . SER A 1 166 ? 9.859 5.387 -13.829 1.00 74.56 166 SER A O 1
ATOM 1349 N N . THR A 1 167 ? 10.541 4.256 -12.020 1.00 78.19 167 THR A N 1
ATOM 1350 C CA . THR A 1 167 ? 11.942 4.682 -12.094 1.00 78.19 167 THR A CA 1
ATOM 1351 C C . THR A 1 167 ? 12.736 3.740 -13.009 1.00 78.19 167 THR A C 1
ATOM 1353 O O . THR A 1 167 ? 12.554 2.520 -12.943 1.00 78.19 167 THR A O 1
ATOM 1356 N N . PRO A 1 168 ? 13.623 4.262 -13.876 1.00 80.31 168 PRO A N 1
ATOM 1357 C CA . PRO A 1 168 ? 14.546 3.436 -14.645 1.00 80.31 168 PRO A CA 1
ATOM 1358 C C . PRO A 1 168 ? 15.678 2.899 -13.761 1.00 80.31 168 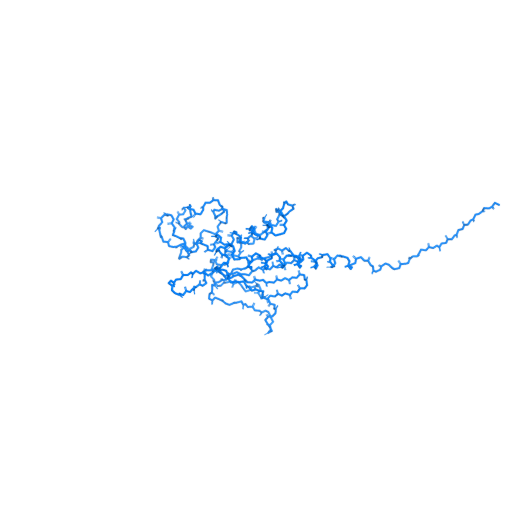PRO A C 1
ATOM 1360 O O . PRO A 1 168 ? 16.225 3.609 -12.918 1.00 80.31 168 PRO A O 1
ATOM 1363 N N . CYS A 1 169 ? 16.077 1.653 -13.994 1.00 82.19 169 CYS A N 1
ATOM 1364 C CA . CYS A 1 169 ? 17.233 1.041 -13.348 1.00 82.19 169 CYS A CA 1
ATOM 1365 C C . CYS A 1 169 ? 18.517 1.815 -13.661 1.00 82.19 169 CYS A C 1
ATOM 1367 O O . CYS A 1 169 ? 18.785 2.156 -14.818 1.00 82.19 169 CYS A O 1
ATOM 1369 N N . LYS A 1 170 ? 19.364 2.038 -12.649 1.00 82.69 170 LYS A N 1
ATOM 1370 C CA . LYS A 1 170 ? 20.640 2.745 -12.830 1.00 82.69 170 LYS A CA 1
ATOM 1371 C C . LYS A 1 170 ? 21.561 2.065 -13.854 1.00 82.69 170 LYS A C 1
ATOM 1373 O O . LYS A 1 170 ? 22.224 2.782 -14.607 1.00 82.69 170 LYS A O 1
ATOM 1378 N N . VAL A 1 171 ? 21.568 0.729 -13.900 1.00 84.81 171 VAL A N 1
ATOM 1379 C CA . VAL A 1 171 ? 22.461 -0.088 -14.744 1.00 84.81 171 VAL A CA 1
ATOM 1380 C C . VAL A 1 171 ? 21.886 -0.265 -16.148 1.00 84.81 171 VAL A C 1
ATOM 1382 O O . VAL A 1 171 ? 22.423 0.281 -17.106 1.00 84.81 171 VAL A O 1
ATOM 1385 N N . CYS A 1 172 ? 20.767 -0.978 -16.287 1.00 85.94 172 CYS A N 1
ATOM 1386 C CA . CYS A 1 172 ? 20.248 -1.367 -17.603 1.00 85.94 172 CYS A CA 1
ATOM 1387 C C . CYS A 1 172 ? 19.279 -0.347 -18.227 1.00 85.94 172 CYS A C 1
ATOM 1389 O O . CYS A 1 172 ? 18.796 -0.568 -19.334 1.00 85.94 172 CYS A O 1
ATOM 1391 N N . LYS A 1 173 ? 18.949 0.739 -17.511 1.00 85.25 173 LYS A N 1
ATOM 1392 C CA . LYS A 1 173 ? 18.017 1.812 -17.919 1.00 85.25 173 LYS A CA 1
ATOM 1393 C C . LYS A 1 173 ? 16.565 1.388 -18.185 1.00 85.25 173 LYS A C 1
ATOM 1395 O O . LYS A 1 173 ? 15.734 2.252 -18.447 1.00 85.25 173 LYS A O 1
ATOM 1400 N N . LYS A 1 174 ? 16.225 0.100 -18.061 1.00 82.12 174 LYS A N 1
ATOM 1401 C CA . LYS A 1 174 ? 14.842 -0.396 -18.163 1.00 82.12 174 LYS A CA 1
ATOM 1402 C C . LYS A 1 174 ? 14.037 -0.044 -16.910 1.00 82.12 174 LYS A C 1
ATOM 1404 O O . LYS A 1 174 ? 14.606 0.069 -15.823 1.00 82.12 174 LYS A O 1
ATOM 1409 N N . ILE A 1 175 ? 12.721 0.110 -17.053 1.00 78.12 175 ILE A N 1
ATOM 1410 C CA . ILE A 1 175 ? 11.825 0.440 -15.937 1.00 78.12 175 ILE A CA 1
ATOM 1411 C C . ILE A 1 175 ? 11.824 -0.695 -14.905 1.00 78.12 175 ILE A C 1
ATOM 1413 O O . ILE A 1 175 ? 11.821 -1.880 -15.245 1.00 78.12 175 ILE A O 1
ATOM 1417 N N . LEU A 1 176 ? 11.857 -0.332 -13.622 1.00 75.25 176 LEU A N 1
ATOM 1418 C CA . LEU A 1 176 ? 11.993 -1.288 -12.522 1.00 75.25 176 LEU A CA 1
ATOM 1419 C C . LEU A 1 176 ? 10.800 -2.234 -12.371 1.00 75.25 176 LEU A C 1
ATOM 1421 O O . LEU A 1 176 ? 11.013 -3.409 -12.081 1.00 75.25 176 LEU A O 1
ATOM 1425 N N . LYS A 1 177 ? 9.568 -1.770 -12.631 1.00 70.75 177 LYS A N 1
ATOM 1426 C CA . LYS A 1 177 ? 8.368 -2.623 -12.542 1.00 70.75 177 LYS A CA 1
ATOM 1427 C C . LYS A 1 177 ? 8.418 -3.837 -13.477 1.00 70.75 177 LYS A C 1
ATOM 1429 O O . LYS A 1 177 ? 7.872 -4.877 -13.131 1.00 70.75 177 LYS A O 1
ATOM 1434 N N . ASP A 1 178 ? 9.063 -3.695 -14.637 1.00 67.00 178 ASP A N 1
ATOM 1435 C CA . ASP A 1 178 ? 9.027 -4.703 -15.701 1.00 67.00 178 ASP A CA 1
ATOM 1436 C C . ASP A 1 178 ? 10.002 -5.864 -15.429 1.00 67.00 178 ASP A C 1
ATOM 1438 O O . ASP A 1 178 ? 9.872 -6.930 -16.023 1.00 67.00 178 ASP A O 1
ATOM 1442 N N . PHE A 1 179 ? 10.966 -5.681 -14.514 1.00 58.00 179 PHE A N 1
ATOM 1443 C CA . PHE A 1 179 ? 12.013 -6.667 -14.215 1.00 58.00 179 PHE A CA 1
ATOM 1444 C C . PHE A 1 179 ? 12.324 -6.727 -12.711 1.00 58.00 179 PHE A C 1
ATOM 1446 O O . PHE A 1 179 ? 13.447 -6.478 -12.300 1.00 58.00 179 PHE A O 1
ATOM 1453 N N . MET A 1 180 ? 11.326 -7.055 -11.886 1.00 63.66 180 MET A N 1
ATOM 1454 C CA . MET A 1 180 ? 11.442 -7.224 -10.426 1.00 63.66 180 MET A CA 1
ATOM 14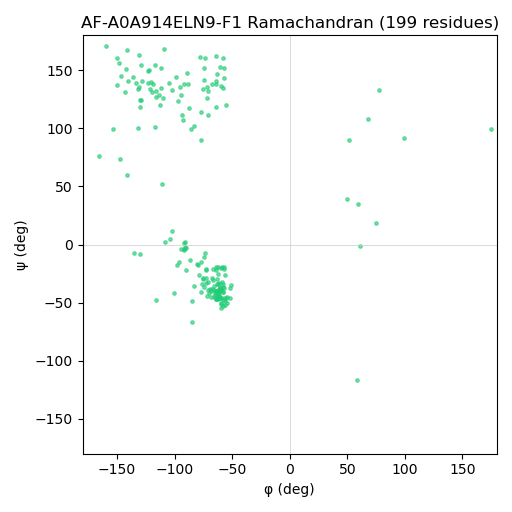55 C C . MET A 1 180 ? 12.115 -6.023 -9.713 1.00 63.66 180 MET A C 1
ATOM 1457 O O . MET A 1 180 ? 13.341 -5.987 -9.550 1.00 63.66 180 MET A O 1
ATOM 1461 N N . PRO A 1 181 ? 11.337 -5.009 -9.281 1.00 62.59 181 PRO A N 1
ATOM 1462 C CA . PRO A 1 181 ? 11.888 -3.852 -8.581 1.00 62.59 181 PRO A CA 1
ATOM 1463 C C . PRO A 1 181 ? 12.584 -4.297 -7.285 1.00 62.59 181 PRO A C 1
ATOM 1465 O O . PRO A 1 181 ? 12.202 -5.315 -6.712 1.00 62.59 181 PRO A O 1
ATOM 1468 N N . PRO A 1 182 ? 13.592 -3.562 -6.790 1.00 63.38 182 PRO A N 1
ATOM 1469 C CA . PRO A 1 182 ? 14.239 -3.907 -5.533 1.00 63.38 182 PRO A CA 1
ATOM 1470 C C . PRO A 1 182 ? 13.231 -3.795 -4.394 1.00 63.38 182 PRO A C 1
ATOM 1472 O O . PRO A 1 182 ? 12.679 -2.732 -4.118 1.00 63.38 182 PRO A O 1
ATOM 1475 N N . ILE A 1 183 ? 12.996 -4.933 -3.754 1.00 64.62 183 ILE A N 1
ATOM 1476 C CA . ILE A 1 183 ? 11.947 -5.116 -2.748 1.00 64.62 183 ILE A CA 1
ATOM 1477 C C . ILE A 1 183 ? 12.486 -4.826 -1.333 1.00 64.62 183 ILE A C 1
ATOM 1479 O O . ILE A 1 183 ? 11.753 -4.847 -0.348 1.00 64.62 183 ILE A O 1
ATOM 1483 N N . VAL A 1 184 ? 13.781 -4.512 -1.221 1.00 65.12 184 VAL A N 1
ATOM 1484 C CA . VAL A 1 184 ? 14.436 -4.193 0.048 1.00 65.12 184 VAL A CA 1
ATOM 1485 C C . VAL A 1 184 ? 14.194 -2.721 0.392 1.00 65.12 184 VAL A C 1
ATOM 1487 O O . VAL A 1 184 ? 14.847 -1.819 -0.134 1.00 65.12 184 VAL A O 1
ATOM 1490 N N . PHE A 1 185 ? 13.261 -2.478 1.313 1.00 64.62 185 PHE A N 1
ATOM 1491 C CA . PHE A 1 185 ? 12.871 -1.136 1.761 1.00 64.62 185 PHE A CA 1
ATOM 1492 C C . PHE A 1 185 ? 14.038 -0.293 2.302 1.00 64.62 185 PHE A C 1
ATOM 1494 O O . PHE A 1 185 ? 13.996 0.932 2.201 1.00 64.62 185 PHE A O 1
ATOM 1501 N N . THR A 1 186 ? 15.112 -0.901 2.819 1.00 62.38 186 THR A N 1
ATOM 1502 C CA . THR A 1 186 ? 16.297 -0.158 3.288 1.00 62.38 186 THR A CA 1
ATOM 1503 C C . THR A 1 186 ? 16.962 0.647 2.177 1.00 62.38 186 THR A C 1
ATOM 1505 O O . THR A 1 186 ? 17.394 1.774 2.415 1.00 62.38 186 THR A O 1
ATOM 1508 N N . ASP A 1 187 ? 16.995 0.108 0.960 1.00 62.34 187 ASP A N 1
ATOM 1509 C CA . ASP A 1 187 ? 17.642 0.754 -0.184 1.00 62.34 187 ASP A CA 1
ATOM 1510 C C . ASP A 1 187 ? 16.766 1.898 -0.716 1.00 62.34 187 ASP A C 1
ATOM 1512 O O . ASP A 1 187 ? 17.262 2.967 -1.073 1.00 62.34 187 ASP A O 1
ATOM 1516 N N . ILE A 1 188 ? 15.443 1.712 -0.642 1.00 63.66 188 ILE A N 1
ATOM 1517 C CA . ILE A 1 188 ? 14.412 2.718 -0.945 1.00 63.66 188 ILE A CA 1
ATOM 1518 C C . ILE A 1 188 ? 14.514 3.919 0.002 1.00 63.66 188 ILE A C 1
ATOM 1520 O O . ILE A 1 188 ? 14.336 5.069 -0.407 1.00 63.66 188 ILE A O 1
ATOM 1524 N N . ILE A 1 189 ? 14.779 3.654 1.284 1.00 64.62 189 ILE A N 1
ATOM 1525 C CA . ILE A 1 189 ? 14.863 4.681 2.325 1.00 64.62 189 ILE A CA 1
ATOM 1526 C C . ILE A 1 189 ? 16.171 5.478 2.216 1.00 64.62 189 ILE A C 1
ATOM 1528 O O . ILE A 1 189 ? 16.144 6.687 2.454 1.00 64.62 189 ILE A O 1
ATOM 1532 N N . ARG A 1 190 ? 17.289 4.829 1.854 1.00 64.31 190 ARG A N 1
ATOM 1533 C CA . ARG A 1 190 ? 18.635 5.428 1.884 1.00 64.31 190 ARG A CA 1
ATOM 1534 C C . ARG A 1 190 ? 19.001 6.230 0.634 1.00 64.31 190 ARG A C 1
ATOM 1536 O O . ARG A 1 190 ? 19.462 7.356 0.789 1.00 64.31 190 ARG A O 1
ATOM 1543 N N . ASP A 1 191 ? 18.807 5.699 -0.576 1.00 67.00 191 ASP A N 1
ATOM 1544 C CA . ASP A 1 191 ? 19.124 6.442 -1.809 1.00 67.00 191 ASP A CA 1
ATOM 1545 C C . ASP A 1 191 ? 18.281 5.996 -3.022 1.00 67.00 191 ASP A C 1
ATOM 1547 O O . ASP A 1 191 ? 18.647 5.045 -3.725 1.00 67.00 191 ASP A O 1
ATOM 1551 N N . PRO A 1 192 ? 17.214 6.747 -3.363 1.00 63.81 192 PRO A N 1
ATOM 1552 C CA . PRO A 1 192 ? 16.387 6.495 -4.540 1.00 63.81 192 PRO A CA 1
ATOM 1553 C C . PRO A 1 192 ? 17.129 6.527 -5.886 1.00 63.81 192 PRO A C 1
ATOM 1555 O O . PRO A 1 192 ? 16.618 6.014 -6.880 1.00 63.81 192 PRO A O 1
ATOM 1558 N N . ARG A 1 193 ? 18.321 7.137 -5.953 1.00 65.81 193 ARG A N 1
ATOM 1559 C CA . ARG A 1 193 ? 19.127 7.257 -7.182 1.00 65.81 193 ARG A CA 1
ATOM 1560 C C . ARG A 1 193 ? 20.035 6.049 -7.413 1.00 65.81 193 ARG A C 1
ATOM 1562 O O . ARG A 1 193 ? 20.578 5.891 -8.507 1.00 65.81 193 ARG A O 1
ATOM 1569 N N . SER A 1 194 ? 20.201 5.198 -6.403 1.00 68.75 194 SER A N 1
ATOM 1570 C CA . SER A 1 194 ? 21.039 3.992 -6.452 1.00 68.75 194 SER A CA 1
ATOM 1571 C C . SER A 1 194 ? 20.281 2.730 -6.875 1.00 68.75 194 SER A C 1
ATOM 1573 O O . SER A 1 194 ? 20.859 1.650 -6.945 1.00 68.75 194 SER A O 1
ATOM 1575 N N . ILE A 1 195 ? 18.992 2.866 -7.177 1.00 76.12 195 ILE A N 1
ATOM 1576 C CA . ILE A 1 195 ? 18.077 1.744 -7.331 1.00 76.12 195 ILE A CA 1
ATOM 1577 C C . ILE A 1 195 ? 18.357 0.964 -8.628 1.00 76.12 195 ILE A C 1
ATOM 1579 O O . ILE A 1 195 ? 18.383 1.508 -9.737 1.00 76.12 195 ILE A O 1
ATOM 1583 N N . VAL A 1 196 ? 18.551 -0.345 -8.471 1.00 75.25 196 VAL A N 1
ATOM 1584 C CA . VAL A 1 196 ? 18.819 -1.311 -9.544 1.00 75.25 196 VAL A CA 1
ATOM 1585 C C . VAL A 1 196 ? 17.871 -2.504 -9.434 1.00 75.25 196 VAL A C 1
ATOM 1587 O O . VAL A 1 196 ? 17.390 -2.808 -8.341 1.00 75.25 196 VAL A O 1
ATOM 1590 N N . HIS A 1 197 ? 17.600 -3.184 -10.553 1.00 77.12 197 HIS A N 1
ATOM 1591 C CA . HIS A 1 197 ? 16.909 -4.480 -10.531 1.00 77.12 197 HIS A CA 1
ATOM 1592 C C . HIS A 1 197 ? 17.674 -5.476 -9.663 1.00 77.12 197 HIS A C 1
ATOM 1594 O O . HIS A 1 197 ? 18.899 -5.405 -9.584 1.00 77.12 197 HIS A O 1
ATOM 1600 N N . GLU A 1 198 ? 16.971 -6.437 -9.067 1.00 70.25 198 GLU A N 1
ATOM 1601 C CA . GLU A 1 198 ? 17.614 -7.512 -8.297 1.00 70.25 198 GLU A CA 1
ATOM 1602 C C . GLU A 1 198 ? 18.628 -8.293 -9.151 1.00 70.25 198 GLU A C 1
ATOM 1604 O O . GLU A 1 198 ? 19.718 -8.585 -8.684 1.00 70.25 198 GLU A O 1
ATOM 1609 N N . SER A 1 199 ? 18.329 -8.515 -10.435 1.00 74.69 199 SER A N 1
ATOM 1610 C CA . SER A 1 199 ? 19.239 -9.152 -11.400 1.00 74.69 199 SER A CA 1
ATOM 1611 C C . SER A 1 199 ? 20.391 -8.263 -11.886 1.00 74.69 199 SER A C 1
ATOM 1613 O O . SER A 1 199 ? 21.249 -8.732 -12.624 1.00 74.69 199 SER A O 1
ATOM 1615 N N . CYS A 1 200 ? 20.361 -6.965 -11.580 1.00 74.12 200 CYS A N 1
ATOM 1616 C CA . CYS A 1 200 ? 21.419 -6.010 -11.924 1.00 74.12 200 CYS A CA 1
ATOM 1617 C C . CYS A 1 200 ? 22.294 -5.651 -10.713 1.00 74.12 200 CYS A C 1
ATOM 1619 O O . CYS A 1 200 ? 23.106 -4.730 -10.832 1.00 74.12 200 CYS A O 1
ATOM 1621 N N . ARG A 1 201 ? 22.069 -6.303 -9.564 1.00 72.00 201 ARG A N 1
ATOM 1622 C CA . ARG A 1 201 ? 22.964 -6.243 -8.406 1.00 72.00 201 ARG A CA 1
ATOM 1623 C C . ARG A 1 201 ? 24.211 -7.082 -8.630 1.00 72.00 201 ARG A C 1
ATOM 1625 O O . ARG A 1 201 ? 24.136 -8.047 -9.421 1.00 72.00 201 ARG A O 1
#

Nearest PDB structures (foldseek):
  8tz0-assembly1_D  TM=5.353E-01  e=4.176E-02  Ensifer aridi
  7emf-assembly1_Q  TM=5.057E-01  e=7.583E-02  Homo sapiens
  2ckq-assembly1_A  TM=4.418E-01  e=6.893E-01  Homo sapiens
  2ckq-assembly1_B  TM=3.886E-01  e=7.766E-01  Homo sapiens
  1jmx-assembly1_B  TM=3.299E-01  e=4.650E+00  Pseudomonas putida

pLDDT: mean 78.14, std 15.74, range [30.14, 95.81]

InterPro domains:
  IPR02162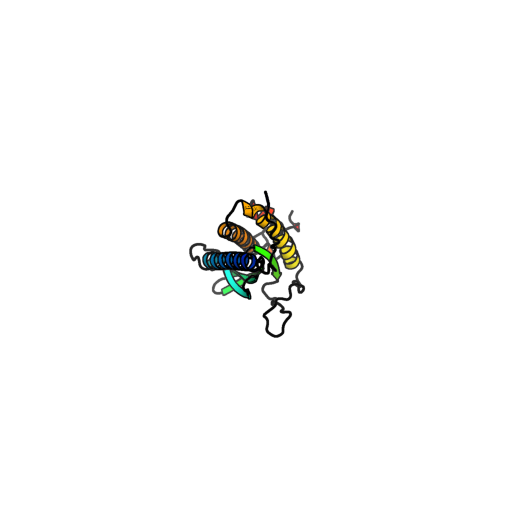7 Mediator complex, subunit Med27 [PF11571] (117-201)

Organism: NCBI:txid290746

Foldseek 3Di:
DDDDDDDDDDDDDPDDPPVVLVQLLVLQVVLVVLVCCLLVDPPDVQSVQWDKDWQADDSFKTKMKIFGWDDDPPDIAGLWIKMFIGGSNATDFMATEDSPDDWDAPDPVSRHTDPVDHYPDPLRVLLRVQLNVVSVVLVVCPVPPPSSVSVVVSVVLVSLVSVQQQAAAPPPRHRQVVARWPSHSVCSVPDSNNTHHPVRD

Sequence (201 aa):
MEAQGQSSSTGKNPLKNSSLVTNEENLHREFELALQEIFGSTRNPYMRRCQFRFVEQSPSNCAFEIKFMHPVGRSQFCALKMIFLIKNGSFDYVQFIAPHEEWTFSDYNQHQLDLDKESRYCLYRRLTMYGNLYLISAISLVPAAGPKQTIGNVIQVFIRLAAIFSTPCKVCKKILKDFMPPIVFTDIIRDPRSIVHESCR

Mean predicted aligned error: 10.43 Å